Protein AF-A0A7C5C712-F1 (afdb_monomer)

Nearest PDB structures (foldseek):
  5dbk-assembly1_B  TM=2.655E-01  e=6.957E+00  Bacillus thuringiensis Bt407

Sequence (271 aa):
MKIKSLFILLLFLFISNSFAQFSTKTEYDYLKLINFQQDRKLIKSSIINAQIVANNLVLEKKSKINALFFNELSKSYYIVNKNNESLYYQLLQRVLFEDDSISINSKNRFYDTAFRTNLTKKEIDLFYKLSSKNNLPKTKNNRILLGIKLGTKLHSKKLTSTIFNLGLLLKKQKVTMPLWYQSWEYLTTVGIKEKHKPKFIDYNSKQPLFKILNKKERLKLYSKSINYYLKKHAFKQSKKLMKAYKKENLNILRKGGLVLKKLTSWYHHII

Radius of gyration: 24.29 Å; Cα contacts (8 Å, |Δi|>4): 233; chains: 1; bounding box: 83×48×64 Å

Mean predicted aligned error: 9.84 Å

Secondary structure (DSSP, 8-state):
-HHHHHHHHHHHHHHHHHS----HHHHHHHHHHHHHHT-HHHHHHHHHHHHHHHHHHTTSPP-HHHHHHHHHHHHHHHHTT-HHHHHHHHHHHHHH---TTS-HHHHHHHHHHHHTTT--HHHHHHHHHHTSGGG--SSHHHHHHHHHHHHHHT--GGGHHHHHHHHHHHHHTT----HHHHHHHHHHHTT--GGGGGGT--TT--S-HHHHS-HHHHHHHHHHHHHHHHHTT-HHHHHHHHHHHHHHHHHHHTTS----SSSSGGGTT--

Solvent-accessible surface area (backbone atoms only — not comparable to full-atom values): 15304 Å² total; per-residue (Å²): 122,69,65,62,55,51,51,51,51,50,48,51,53,50,53,54,60,75,64,53,81,69,48,68,60,54,56,29,54,51,43,46,50,46,56,70,69,61,45,56,67,62,43,61,68,48,47,63,60,52,50,54,51,51,65,56,54,74,76,51,77,81,41,71,59,58,27,53,28,29,48,34,53,15,48,43,27,44,74,63,72,36,28,64,62,12,43,42,31,43,44,40,21,40,44,66,24,76,63,79,85,60,51,75,68,48,56,53,50,48,51,60,34,40,69,67,37,96,57,52,70,72,55,48,55,48,52,55,51,53,35,29,76,93,57,51,56,93,47,69,71,53,18,52,50,48,36,43,54,57,47,63,72,66,46,48,76,84,48,49,64,62,47,49,53,55,52,52,53,39,48,75,71,70,48,85,76,54,57,37,55,55,38,51,53,50,40,51,72,46,65,53,56,47,89,55,45,71,83,66,54,50,86,82,50,93,58,58,57,81,72,74,45,54,72,71,55,40,52,56,48,40,54,42,42,30,56,46,25,53,77,65,70,37,53,71,62,20,52,54,42,49,52,54,42,46,61,63,48,47,66,48,48,74,75,56,83,73,78,71,78,74,65,56,67,71,58,74,79,78,121

pLDDT: mean 83.58, std 17.54, range [33.97, 97.44]

Structure (mmCIF, N/CA/C/O backbone):
data_AF-A0A7C5C712-F1
#
_entry.id   AF-A0A7C5C712-F1
#
loop_
_atom_site.group_PDB
_atom_site.id
_atom_site.type_symbol
_atom_site.label_atom_id
_atom_site.label_alt_id
_atom_site.label_comp_id
_atom_site.label_asym_id
_atom_site.label_entity_id
_atom_site.label_seq_id
_atom_site.pdbx_PDB_ins_code
_atom_site.Cartn_x
_atom_site.Cartn_y
_atom_site.Cartn_z
_atom_site.occupancy
_atom_site.B_iso_or_equiv
_atom_site.auth_seq_id
_atom_site.auth_comp_id
_atom_site.auth_asym_id
_atom_site.auth_atom_id
_atom_site.pdbx_PDB_model_num
ATOM 1 N N . MET A 1 1 ? 48.572 -30.375 -1.132 1.00 52.12 1 MET A N 1
ATOM 2 C CA . MET A 1 1 ? 48.111 -29.083 -0.559 1.00 52.12 1 MET A CA 1
ATOM 3 C C . MET A 1 1 ? 47.426 -28.122 -1.545 1.00 52.12 1 MET A C 1
ATOM 5 O O . MET A 1 1 ? 46.664 -27.292 -1.079 1.00 52.12 1 MET A O 1
ATOM 9 N N . LYS A 1 2 ? 47.604 -28.228 -2.875 1.00 53.75 2 LYS A N 1
ATOM 10 C CA . LYS A 1 2 ? 47.094 -27.231 -3.848 1.00 53.75 2 LYS A CA 1
ATOM 11 C C . LYS A 1 2 ? 45.573 -27.264 -4.121 1.00 53.75 2 LYS A C 1
ATOM 13 O O . LYS A 1 2 ? 44.982 -26.226 -4.389 1.00 53.75 2 LYS A O 1
ATOM 18 N N . ILE A 1 3 ? 44.920 -28.423 -3.984 1.00 57.03 3 ILE A N 1
ATOM 19 C CA . ILE A 1 3 ? 43.475 -28.587 -4.264 1.00 57.03 3 ILE A CA 1
ATOM 20 C C . ILE A 1 3 ? 42.598 -27.922 -3.187 1.00 57.03 3 ILE A C 1
ATOM 22 O O . ILE A 1 3 ? 41.578 -27.320 -3.508 1.00 57.03 3 ILE A O 1
ATOM 26 N N . LYS A 1 4 ? 43.022 -27.958 -1.914 1.00 59.62 4 LYS A N 1
ATOM 27 C CA . LYS A 1 4 ? 42.291 -27.314 -0.807 1.00 59.62 4 LYS A CA 1
ATOM 28 C C . LYS A 1 4 ? 42.284 -25.788 -0.948 1.00 59.62 4 LYS A C 1
ATOM 30 O O . LYS A 1 4 ? 41.245 -25.171 -0.753 1.00 59.62 4 LYS A O 1
ATOM 35 N N . SER A 1 5 ? 43.405 -25.193 -1.359 1.00 63.00 5 SER A N 1
ATOM 36 C CA . SER A 1 5 ? 43.500 -23.751 -1.618 1.00 63.00 5 SER A CA 1
ATOM 37 C C . SER A 1 5 ? 42.650 -23.318 -2.813 1.00 63.00 5 SER A C 1
ATOM 39 O O . SER A 1 5 ? 42.000 -22.282 -2.735 1.00 63.00 5 SER A O 1
ATOM 41 N N . LEU A 1 6 ? 42.584 -24.128 -3.880 1.00 62.31 6 LEU A N 1
ATOM 42 C CA . LEU A 1 6 ? 41.726 -23.858 -5.039 1.00 62.31 6 LEU A CA 1
ATOM 43 C C . LEU A 1 6 ? 40.234 -23.919 -4.671 1.00 62.31 6 LEU A C 1
ATOM 45 O O . LEU A 1 6 ? 39.464 -23.061 -5.089 1.00 62.31 6 LEU A O 1
ATOM 49 N N . PHE A 1 7 ? 39.837 -24.896 -3.849 1.00 68.25 7 PHE A N 1
ATOM 50 C CA . PHE A 1 7 ? 38.457 -25.045 -3.384 1.00 68.25 7 PHE A CA 1
ATOM 51 C C . PHE A 1 7 ? 38.041 -23.909 -2.445 1.00 68.25 7 PHE A C 1
ATOM 53 O O . PHE A 1 7 ? 36.937 -23.394 -2.570 1.00 68.25 7 PHE A O 1
ATOM 60 N N . ILE A 1 8 ? 38.939 -23.465 -1.558 1.00 71.50 8 ILE A N 1
ATOM 61 C CA . ILE A 1 8 ? 38.726 -22.289 -0.703 1.00 71.50 8 ILE A CA 1
ATOM 62 C C . ILE A 1 8 ? 38.613 -21.020 -1.556 1.00 71.50 8 ILE A C 1
ATOM 64 O O . ILE A 1 8 ? 37.721 -20.218 -1.310 1.00 71.50 8 ILE A O 1
ATOM 68 N N . LEU A 1 9 ? 39.441 -20.857 -2.593 1.00 65.25 9 LEU A N 1
ATOM 69 C CA . LEU A 1 9 ? 39.360 -19.714 -3.508 1.00 65.25 9 LEU A CA 1
ATOM 70 C C . LEU A 1 9 ? 38.041 -19.708 -4.300 1.00 65.25 9 LEU A C 1
ATOM 72 O O . LEU A 1 9 ? 37.409 -18.666 -4.430 1.00 65.25 9 LEU A O 1
ATOM 76 N N . LEU A 1 10 ? 37.582 -20.876 -4.762 1.00 59.09 10 LEU A N 1
ATOM 77 C CA . LEU A 1 10 ? 36.274 -21.060 -5.400 1.00 59.09 10 LEU A CA 1
ATOM 78 C C . LEU A 1 10 ? 35.119 -20.780 -4.434 1.00 59.09 10 LEU A C 1
ATOM 80 O O . LEU A 1 10 ? 34.159 -20.123 -4.819 1.00 59.09 10 LEU A O 1
ATOM 84 N N . LEU A 1 11 ? 35.225 -21.207 -3.173 1.00 56.84 11 LEU A N 1
ATOM 85 C CA . LEU A 1 11 ? 34.260 -20.883 -2.120 1.00 56.84 11 LEU A CA 1
ATOM 86 C C . LEU A 1 11 ? 34.244 -19.383 -1.820 1.00 56.84 11 LEU A C 1
ATOM 88 O O . LEU A 1 11 ? 33.167 -18.814 -1.710 1.00 56.84 11 LEU A O 1
ATOM 92 N N . PHE A 1 12 ? 35.399 -18.717 -1.763 1.00 53.81 12 PHE A N 1
ATOM 93 C CA . PHE A 1 12 ? 35.484 -17.263 -1.606 1.00 53.81 12 PHE A CA 1
ATOM 94 C C . PHE A 1 12 ? 34.929 -16.516 -2.822 1.00 53.81 12 PHE A C 1
ATOM 96 O O . PHE A 1 12 ? 34.254 -15.506 -2.640 1.00 53.81 12 PHE A O 1
ATOM 103 N N . LEU A 1 13 ? 35.132 -17.016 -4.045 1.00 49.62 13 LEU A N 1
ATOM 104 C CA . LEU A 1 13 ? 34.520 -16.481 -5.269 1.00 49.62 13 LEU A CA 1
ATOM 105 C C . LEU A 1 13 ? 33.000 -16.708 -5.304 1.00 49.62 13 LEU A C 1
ATOM 107 O O . LEU A 1 13 ? 32.256 -15.831 -5.736 1.00 49.62 13 LEU A O 1
ATOM 111 N N . PHE A 1 14 ? 32.507 -17.842 -4.804 1.00 50.44 14 PHE A N 1
ATOM 112 C CA . PHE A 1 14 ? 31.071 -18.095 -4.675 1.00 50.44 14 PHE A CA 1
ATOM 113 C C . PHE A 1 14 ? 30.436 -17.272 -3.555 1.00 50.44 14 PHE A C 1
ATOM 115 O O . PHE A 1 14 ? 29.343 -16.753 -3.750 1.00 50.44 14 PHE A O 1
ATOM 122 N N . ILE A 1 15 ? 31.105 -17.099 -2.412 1.00 50.03 15 ILE A N 1
ATOM 123 C CA . ILE A 1 15 ? 30.637 -16.274 -1.287 1.00 50.03 15 ILE A CA 1
ATOM 124 C C . ILE A 1 15 ? 30.666 -14.790 -1.681 1.00 50.03 15 ILE A C 1
ATOM 126 O O . ILE A 1 15 ? 29.698 -14.077 -1.442 1.00 50.03 15 ILE A O 1
ATOM 130 N N . SER A 1 16 ? 31.700 -14.322 -2.384 1.00 41.59 16 SER A N 1
ATOM 131 C CA . SER A 1 16 ? 31.725 -12.947 -2.908 1.00 41.59 16 SER A CA 1
ATOM 132 C C . SER A 1 16 ? 30.683 -12.703 -4.008 1.00 41.59 16 SER A C 1
ATOM 134 O O . SER A 1 16 ? 30.106 -11.621 -4.041 1.00 41.59 16 SER A O 1
ATOM 136 N N . ASN A 1 17 ? 30.347 -13.702 -4.838 1.00 41.09 17 ASN A N 1
ATOM 137 C CA . ASN A 1 17 ? 29.271 -13.589 -5.836 1.00 41.09 17 ASN A CA 1
ATOM 138 C C . ASN A 1 17 ? 27.855 -13.799 -5.273 1.00 41.09 17 ASN A C 1
ATOM 140 O O . ASN A 1 17 ? 26.897 -13.281 -5.840 1.00 41.09 17 ASN A O 1
ATOM 144 N N . SER A 1 18 ? 27.691 -14.514 -4.158 1.00 38.22 18 SER A N 1
ATOM 145 C CA . SER A 1 18 ? 26.390 -14.663 -3.479 1.00 38.22 18 SER A CA 1
ATOM 146 C C . SER A 1 18 ? 26.064 -13.500 -2.533 1.00 38.22 18 SER A C 1
ATOM 148 O O . SER A 1 18 ? 24.915 -13.356 -2.119 1.00 38.22 18 SER A O 1
ATOM 150 N N . PHE A 1 19 ? 27.036 -12.617 -2.282 1.00 39.00 19 PHE A N 1
ATOM 151 C CA . PHE A 1 19 ? 26.861 -11.323 -1.614 1.00 39.00 19 PHE A CA 1
ATOM 152 C C . PHE A 1 19 ? 27.172 -10.118 -2.514 1.00 39.00 19 PHE A C 1
ATOM 154 O O . PHE A 1 19 ? 27.204 -8.985 -2.027 1.00 39.00 19 PHE A O 1
ATOM 161 N N . ALA A 1 20 ? 27.358 -10.323 -3.823 1.00 38.50 20 ALA A N 1
ATOM 162 C CA . ALA A 1 20 ? 27.450 -9.218 -4.763 1.00 38.50 20 ALA A CA 1
ATOM 163 C C . ALA A 1 20 ? 26.102 -8.491 -4.767 1.00 3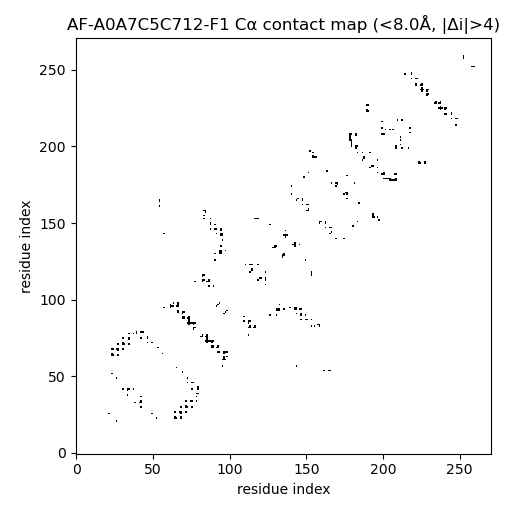8.50 20 ALA A C 1
ATOM 165 O O . ALA A 1 20 ? 25.091 -8.992 -5.256 1.00 38.50 20 ALA A O 1
ATOM 166 N N . GLN A 1 21 ? 26.090 -7.306 -4.168 1.00 49.47 21 GLN A N 1
ATOM 167 C CA . GLN A 1 21 ? 25.017 -6.332 -4.269 1.00 49.47 21 GLN A CA 1
ATOM 168 C C . GLN A 1 21 ? 24.903 -5.961 -5.757 1.00 49.47 21 GLN A C 1
ATOM 170 O O . GLN A 1 21 ? 25.565 -5.035 -6.227 1.00 49.47 21 GLN A O 1
ATOM 175 N N . PHE A 1 22 ? 24.158 -6.751 -6.538 1.00 64.50 22 PHE A N 1
ATOM 176 C CA . PHE A 1 22 ? 23.969 -6.483 -7.957 1.00 64.50 22 PHE A CA 1
ATOM 177 C C . PHE A 1 22 ? 23.439 -5.058 -8.096 1.00 64.50 22 PHE A C 1
ATOM 179 O O . PHE A 1 22 ? 22.510 -4.646 -7.397 1.00 64.50 22 PHE A O 1
ATOM 186 N N . SER A 1 23 ? 24.085 -4.272 -8.958 1.00 81.12 23 SER A N 1
ATOM 187 C CA . SER A 1 23 ? 23.681 -2.887 -9.172 1.00 81.12 23 SER A CA 1
ATOM 188 C C . SER A 1 23 ? 22.208 -2.831 -9.594 1.00 81.12 23 SER A C 1
ATOM 190 O O . SER A 1 23 ? 21.719 -3.731 -10.281 1.00 81.12 23 SER A O 1
ATOM 192 N N . THR A 1 24 ? 21.502 -1.743 -9.274 1.00 84.06 24 THR A N 1
ATOM 193 C CA . THR A 1 24 ? 20.114 -1.540 -9.731 1.00 84.06 24 THR A CA 1
ATOM 194 C C . THR A 1 24 ? 19.966 -1.694 -11.246 1.00 84.06 24 THR A C 1
ATOM 196 O O . THR A 1 24 ? 18.921 -2.118 -11.735 1.00 84.06 24 THR A O 1
ATOM 199 N N . LYS A 1 25 ? 21.027 -1.376 -12.000 1.00 88.00 25 LYS A N 1
ATOM 200 C CA . LYS A 1 25 ? 21.083 -1.580 -13.447 1.00 88.00 25 LYS A CA 1
ATOM 201 C C . LYS A 1 25 ? 21.020 -3.060 -13.819 1.00 88.00 25 LYS A C 1
ATOM 203 O O . LYS A 1 25 ? 20.217 -3.419 -14.669 1.00 88.00 25 LYS A O 1
ATOM 208 N N . THR A 1 26 ? 21.804 -3.902 -13.155 1.00 88.31 26 THR A N 1
ATOM 209 C CA . THR A 1 26 ? 21.810 -5.353 -13.381 1.00 88.31 26 THR A CA 1
ATOM 210 C C . THR A 1 26 ? 20.443 -5.966 -13.086 1.00 88.31 26 THR A C 1
ATOM 212 O O . THR A 1 26 ? 19.923 -6.730 -13.893 1.00 88.31 26 THR A O 1
ATOM 215 N N . GLU A 1 27 ? 19.826 -5.576 -11.970 1.00 90.12 27 GLU A N 1
ATOM 216 C CA . GLU A 1 27 ? 18.478 -6.022 -11.598 1.00 90.12 27 GLU A CA 1
ATOM 217 C C . GLU A 1 27 ? 17.420 -5.569 -12.617 1.00 90.12 27 GLU A C 1
ATOM 219 O O . GLU A 1 27 ? 16.534 -6.335 -12.997 1.00 90.12 27 GLU A O 1
ATOM 224 N N . TYR A 1 28 ? 17.528 -4.339 -13.124 1.00 91.81 28 TYR A N 1
ATOM 225 C CA . TYR A 1 2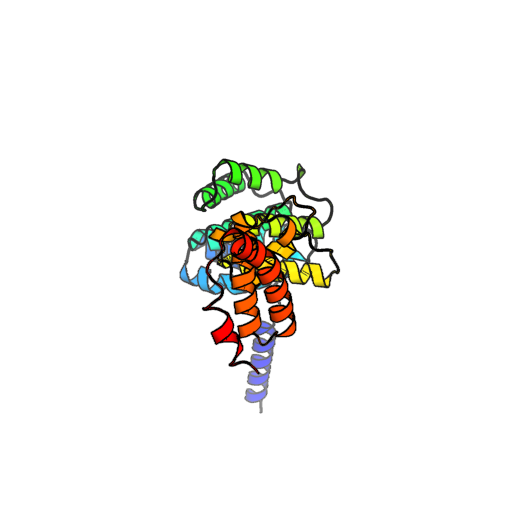8 ? 16.675 -3.855 -14.209 1.00 91.81 28 TYR A CA 1
ATOM 226 C C . TYR A 1 28 ? 16.866 -4.651 -15.507 1.00 91.81 28 TYR A C 1
ATOM 228 O O . TYR A 1 28 ? 15.873 -5.077 -16.099 1.00 91.81 28 TYR A O 1
ATOM 236 N N . ASP A 1 29 ? 18.108 -4.859 -15.950 1.00 91.69 29 ASP A N 1
ATOM 237 C CA . ASP A 1 29 ? 18.410 -5.574 -17.193 1.00 91.69 29 ASP A CA 1
ATOM 238 C C . ASP A 1 29 ? 17.915 -7.027 -17.117 1.00 91.69 29 ASP A C 1
ATOM 240 O O . ASP A 1 29 ? 17.320 -7.538 -18.071 1.00 91.69 29 ASP A O 1
ATOM 244 N N . TYR A 1 30 ? 18.049 -7.659 -15.947 1.00 92.56 30 TYR A N 1
ATOM 245 C CA . TYR A 1 30 ? 17.492 -8.978 -15.673 1.00 92.56 30 TYR A CA 1
ATOM 246 C C . TYR A 1 30 ? 15.958 -8.993 -15.749 1.00 92.56 30 TYR A C 1
ATOM 248 O O . TYR A 1 30 ? 15.390 -9.811 -16.478 1.00 92.56 30 TYR A O 1
ATOM 256 N N . LEU A 1 31 ? 15.267 -8.065 -15.070 1.00 93.06 31 LEU A N 1
ATOM 257 C CA . LEU A 1 31 ? 13.803 -7.963 -15.145 1.00 93.06 31 LEU A CA 1
ATOM 258 C C . LEU A 1 31 ? 13.315 -7.726 -16.578 1.00 93.06 31 LEU A C 1
ATOM 260 O O . LEU A 1 31 ? 12.337 -8.337 -17.014 1.00 93.06 31 LEU A O 1
ATOM 264 N N . LYS A 1 32 ? 14.008 -6.867 -17.329 1.00 93.62 32 LYS A N 1
ATOM 265 C CA . LYS A 1 32 ? 13.703 -6.585 -18.732 1.00 93.62 32 LYS A CA 1
ATOM 266 C C . LYS A 1 32 ? 13.806 -7.851 -19.585 1.00 93.62 32 LYS A C 1
ATOM 268 O O . LYS A 1 32 ? 12.899 -8.111 -20.379 1.00 93.62 32 LYS A O 1
ATOM 273 N N . LEU A 1 33 ? 14.869 -8.638 -19.404 1.00 94.94 33 LEU A N 1
ATOM 274 C CA . LEU A 1 33 ? 15.095 -9.890 -20.127 1.00 94.94 33 LEU A CA 1
ATOM 275 C C . LEU A 1 33 ? 13.992 -10.915 -19.838 1.00 94.94 33 LEU A C 1
ATOM 277 O O . LEU A 1 33 ? 13.356 -11.409 -20.769 1.00 94.94 33 LEU A O 1
ATOM 281 N N . ILE A 1 34 ? 13.698 -11.190 -18.564 1.00 94.50 34 ILE A N 1
ATOM 282 C CA . ILE A 1 34 ? 12.672 -12.188 -18.213 1.00 94.50 34 ILE A CA 1
ATOM 283 C C . ILE A 1 34 ? 11.266 -11.734 -18.640 1.00 94.50 34 ILE A C 1
ATOM 285 O O . ILE A 1 34 ? 10.451 -12.542 -19.083 1.00 94.50 34 ILE A O 1
ATOM 289 N N . ASN A 1 35 ? 10.976 -10.428 -18.581 1.00 94.00 35 ASN A N 1
ATOM 290 C CA . ASN A 1 35 ? 9.711 -9.872 -19.061 1.00 94.00 35 ASN A CA 1
ATOM 291 C C . ASN A 1 35 ? 9.585 -9.915 -20.586 1.00 94.00 35 ASN A C 1
ATOM 293 O O . ASN A 1 35 ? 8.465 -9.908 -21.100 1.00 94.00 35 ASN A O 1
ATOM 297 N N . PHE A 1 36 ? 10.704 -9.878 -21.312 1.00 94.44 36 PHE A N 1
ATOM 298 C CA . PHE A 1 36 ? 10.733 -10.067 -22.760 1.00 94.44 36 PHE A CA 1
ATOM 299 C C . PHE A 1 36 ? 10.446 -11.527 -23.125 1.00 94.44 36 PHE A C 1
ATOM 301 O O . PHE A 1 36 ? 9.619 -11.776 -23.996 1.00 94.44 36 PHE A O 1
ATOM 308 N N . GLN A 1 37 ? 11.039 -12.475 -22.394 1.00 93.00 37 GLN A N 1
ATOM 309 C CA . GLN A 1 37 ? 10.809 -13.915 -22.567 1.00 93.00 37 GLN A CA 1
ATOM 310 C C . GLN A 1 37 ? 9.393 -14.365 -22.170 1.00 93.00 37 GLN A C 1
ATOM 312 O O . GLN A 1 37 ? 8.935 -15.415 -22.606 1.00 93.00 37 GLN A O 1
ATOM 317 N N . GLN A 1 38 ? 8.696 -13.585 -21.336 1.00 92.62 38 GLN A N 1
ATOM 318 C CA . GLN A 1 38 ? 7.354 -13.885 -20.815 1.00 92.62 38 GLN A CA 1
ATOM 319 C C . GLN A 1 38 ? 7.237 -15.208 -20.029 1.00 92.62 38 GLN A C 1
ATOM 321 O O . GLN A 1 38 ? 6.126 -15.705 -19.816 1.00 92.62 38 GLN A O 1
ATOM 326 N N . ASP A 1 39 ? 8.345 -15.754 -19.517 1.00 92.06 39 ASP A N 1
ATOM 327 C CA . ASP A 1 39 ? 8.320 -16.947 -18.666 1.00 92.06 39 ASP A CA 1
ATOM 328 C C . ASP A 1 39 ? 7.691 -16.621 -17.301 1.00 92.06 39 ASP A C 1
ATOM 330 O O . ASP A 1 39 ? 8.317 -16.093 -16.378 1.00 92.06 39 ASP A O 1
ATOM 334 N N . ARG A 1 40 ? 6.414 -16.980 -17.148 1.00 94.75 40 ARG A N 1
ATOM 335 C CA . ARG A 1 40 ? 5.645 -16.736 -15.921 1.00 94.75 40 ARG A CA 1
ATOM 336 C C . ARG A 1 40 ? 6.223 -17.436 -14.692 1.00 94.75 40 ARG A C 1
ATOM 338 O O . ARG A 1 40 ? 5.988 -16.947 -13.585 1.00 94.75 40 ARG A O 1
ATOM 345 N N . LYS A 1 41 ? 6.892 -18.585 -14.837 1.00 94.31 41 LYS A N 1
ATOM 346 C CA . LYS A 1 41 ? 7.464 -19.323 -13.701 1.00 94.31 41 LYS A CA 1
ATOM 347 C C . LYS A 1 41 ? 8.704 -18.593 -13.204 1.00 94.31 41 LYS A C 1
ATOM 349 O O . LYS A 1 41 ? 8.758 -18.272 -12.016 1.00 94.31 41 LYS A O 1
ATOM 354 N N . LEU A 1 42 ? 9.608 -18.249 -14.119 1.00 92.38 42 LEU A N 1
ATOM 355 C CA . LEU A 1 42 ? 10.812 -17.482 -13.811 1.00 92.38 42 LEU A CA 1
ATOM 356 C C . LEU A 1 42 ? 10.468 -16.109 -13.219 1.00 92.38 42 LEU A C 1
ATOM 358 O O . LEU A 1 42 ? 10.975 -15.733 -12.164 1.00 92.38 42 LEU A O 1
ATOM 362 N N . ILE A 1 43 ? 9.509 -15.396 -13.817 1.00 93.56 43 ILE A N 1
ATOM 363 C CA . ILE A 1 43 ? 9.044 -14.106 -13.296 1.00 93.56 43 ILE A CA 1
ATOM 364 C C . ILE A 1 43 ? 8.519 -14.244 -11.858 1.00 93.56 43 ILE A C 1
ATOM 366 O O . ILE A 1 43 ? 8.842 -13.427 -10.994 1.00 93.56 43 ILE A O 1
ATOM 370 N N . LYS A 1 44 ? 7.727 -15.283 -11.557 1.00 94.19 44 LYS A N 1
ATOM 371 C CA . LYS A 1 44 ? 7.208 -15.503 -10.195 1.00 94.19 44 LYS A CA 1
ATOM 372 C C . LYS A 1 4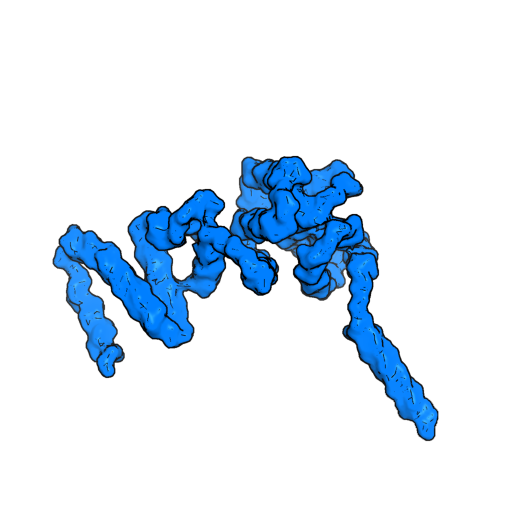4 ? 8.321 -15.726 -9.173 1.00 94.19 44 LYS A C 1
ATOM 374 O O . LYS A 1 44 ? 8.184 -15.203 -8.067 1.00 94.19 44 LYS A O 1
ATOM 379 N N . SER A 1 45 ? 9.373 -16.472 -9.514 1.00 90.44 45 SER A N 1
ATOM 380 C CA . SER A 1 45 ? 10.515 -16.687 -8.613 1.00 90.44 45 SER A CA 1
ATOM 381 C C . SER A 1 45 ? 11.332 -15.415 -8.388 1.00 90.44 45 SER A C 1
ATOM 383 O O . SER A 1 45 ? 11.790 -15.182 -7.275 1.00 90.44 45 SER A O 1
ATOM 385 N N . SER A 1 46 ? 11.450 -14.554 -9.400 1.00 90.31 46 SER A N 1
ATOM 386 C CA . SER A 1 46 ? 12.305 -13.361 -9.338 1.00 90.31 46 SER A CA 1
ATOM 387 C C . SER A 1 46 ? 11.649 -12.155 -8.658 1.00 90.31 46 SER A C 1
ATOM 389 O O . SER A 1 46 ? 12.337 -11.275 -8.140 1.00 90.31 46 SER A O 1
ATOM 391 N N . ILE A 1 47 ? 10.312 -12.112 -8.609 1.00 92.31 47 ILE A N 1
ATOM 392 C CA . ILE A 1 47 ? 9.556 -10.980 -8.053 1.00 92.31 47 ILE A CA 1
ATOM 393 C C . ILE A 1 47 ? 9.951 -10.652 -6.604 1.00 92.31 47 ILE A C 1
ATOM 395 O O . ILE A 1 47 ? 10.008 -9.475 -6.260 1.00 92.31 47 ILE A O 1
ATOM 399 N N . ILE A 1 48 ? 10.209 -11.649 -5.749 1.00 88.62 48 ILE A N 1
ATOM 400 C CA . ILE A 1 48 ? 10.507 -11.406 -4.324 1.00 88.62 48 ILE A CA 1
ATOM 401 C C . ILE A 1 48 ? 11.808 -10.609 -4.176 1.00 88.62 48 ILE A C 1
ATOM 403 O O . ILE A 1 48 ? 11.833 -9.606 -3.463 1.00 88.62 48 ILE A O 1
ATOM 407 N N . ASN A 1 49 ? 12.855 -10.996 -4.904 1.00 87.62 49 ASN A N 1
ATOM 408 C CA . ASN A 1 49 ? 14.134 -10.285 -4.889 1.00 87.62 49 ASN A CA 1
ATOM 409 C C . ASN A 1 49 ? 13.963 -8.860 -5.424 1.00 87.62 49 ASN A C 1
ATOM 411 O O . ASN A 1 49 ? 14.366 -7.895 -4.774 1.00 87.62 49 ASN A O 1
ATOM 415 N N . ALA A 1 50 ? 13.232 -8.703 -6.529 1.00 92.00 50 ALA A N 1
ATOM 416 C CA . ALA A 1 50 ? 12.940 -7.387 -7.081 1.00 92.00 50 ALA A CA 1
ATOM 417 C C . ALA A 1 50 ? 12.127 -6.490 -6.123 1.00 92.00 50 ALA A C 1
ATOM 419 O O . ALA A 1 50 ? 12.335 -5.279 -6.085 1.00 92.00 50 ALA A O 1
ATOM 420 N N . GLN A 1 51 ? 11.227 -7.049 -5.301 1.00 90.81 51 GLN A N 1
ATOM 421 C CA . GLN A 1 51 ? 10.537 -6.284 -4.251 1.00 90.81 51 GLN A CA 1
ATOM 422 C C . GLN A 1 51 ? 11.501 -5.775 -3.174 1.00 90.81 51 GLN A C 1
ATOM 424 O O . GLN A 1 51 ? 11.325 -4.658 -2.685 1.00 90.81 51 GLN A O 1
ATOM 429 N N . ILE A 1 52 ? 12.482 -6.591 -2.778 1.00 87.62 52 ILE A N 1
ATOM 430 C CA . ILE A 1 52 ? 13.495 -6.211 -1.784 1.00 87.62 52 ILE A CA 1
ATOM 431 C C . ILE A 1 52 ? 14.317 -5.041 -2.324 1.00 87.62 52 ILE A C 1
ATOM 433 O O . ILE A 1 52 ? 14.423 -4.015 -1.651 1.00 87.62 52 ILE A O 1
ATOM 437 N N . VAL A 1 53 ? 14.795 -5.155 -3.567 1.00 89.94 53 VAL A N 1
ATOM 438 C CA . VAL A 1 53 ? 15.499 -4.073 -4.267 1.00 89.94 53 VAL A CA 1
ATOM 439 C C . VAL A 1 53 ? 14.618 -2.823 -4.315 1.00 89.94 53 VAL A C 1
ATOM 441 O O . 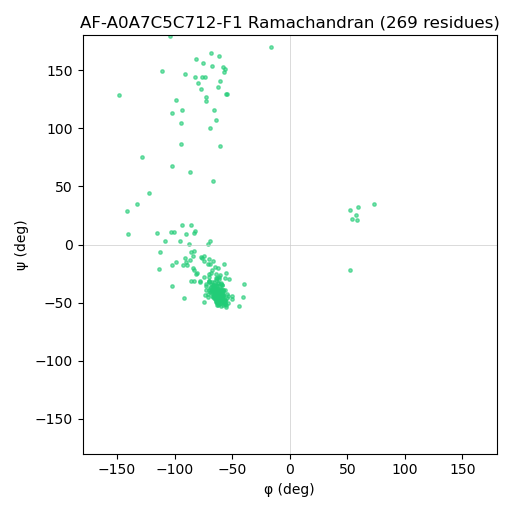VAL A 1 53 ? 15.029 -1.771 -3.831 1.00 89.94 53 VAL A O 1
ATOM 444 N N . ALA A 1 54 ? 13.363 -2.938 -4.766 1.00 91.19 54 ALA A N 1
ATOM 445 C CA . ALA A 1 54 ? 12.430 -1.813 -4.836 1.00 91.19 54 ALA A CA 1
ATOM 446 C C . ALA A 1 54 ? 12.278 -1.076 -3.496 1.00 91.19 54 ALA A C 1
ATOM 448 O O . ALA A 1 54 ? 12.296 0.153 -3.474 1.00 91.19 54 ALA A O 1
ATOM 449 N N . ASN A 1 55 ? 12.148 -1.803 -2.379 1.00 85.81 55 ASN A N 1
ATOM 450 C CA . ASN A 1 55 ? 12.000 -1.200 -1.051 1.00 85.81 55 ASN A CA 1
ATOM 451 C C . ASN A 1 55 ? 13.227 -0.366 -0.647 1.00 85.81 55 ASN A C 1
ATOM 453 O O . ASN A 1 55 ? 13.062 0.661 0.012 1.00 85.81 55 ASN A O 1
ATOM 457 N N . ASN A 1 56 ? 14.429 -0.768 -1.070 1.00 85.38 56 ASN A N 1
ATOM 458 C CA . ASN A 1 56 ? 15.661 -0.017 -0.825 1.00 85.38 56 ASN A CA 1
ATOM 459 C C . ASN A 1 56 ? 15.737 1.238 -1.708 1.00 85.38 56 ASN A C 1
ATOM 461 O O . ASN A 1 56 ? 16.004 2.333 -1.209 1.00 85.38 56 ASN A O 1
ATOM 465 N N . LEU A 1 57 ? 15.391 1.111 -2.996 1.00 89.25 57 LEU A N 1
ATOM 466 C CA . LEU A 1 57 ? 15.424 2.221 -3.958 1.00 89.25 57 LEU A CA 1
ATOM 467 C C . LEU A 1 57 ? 14.498 3.378 -3.573 1.00 89.25 57 LEU A C 1
ATOM 469 O O . LEU A 1 57 ? 14.772 4.528 -3.920 1.00 89.25 57 LEU A O 1
ATOM 473 N N . VAL A 1 58 ? 13.419 3.118 -2.821 1.00 86.50 58 VAL A N 1
ATOM 474 C CA . VAL A 1 58 ? 12.524 4.177 -2.322 1.00 86.50 58 VAL A CA 1
ATOM 475 C C . VAL A 1 58 ? 13.290 5.234 -1.517 1.00 86.50 58 VAL A C 1
ATOM 477 O O . VAL A 1 58 ? 12.851 6.380 -1.479 1.00 86.50 58 VAL A O 1
ATOM 480 N N . LEU A 1 59 ? 14.452 4.919 -0.930 1.00 80.25 59 LEU A N 1
ATOM 481 C CA . LEU A 1 59 ? 15.295 5.861 -0.179 1.00 80.25 59 LEU A CA 1
ATOM 482 C C . LEU A 1 59 ? 16.359 6.582 -1.006 1.00 80.25 59 LEU A C 1
ATOM 484 O O . LEU A 1 59 ? 16.818 7.645 -0.586 1.00 80.25 59 LEU A O 1
ATOM 488 N N . GLU A 1 60 ? 16.603 6.160 -2.237 1.00 81.50 60 GLU A N 1
ATOM 489 C CA . GLU A 1 60 ? 17.632 6.743 -3.100 1.00 81.50 60 GLU A CA 1
ATOM 490 C C . GLU A 1 60 ? 17.205 8.031 -3.818 1.00 81.50 60 GLU A C 1
ATOM 492 O O . GLU A 1 60 ? 16.019 8.343 -3.966 1.00 81.50 60 GLU A O 1
ATOM 497 N N . LYS A 1 61 ? 18.178 8.825 -4.272 1.00 76.38 61 LYS A N 1
ATOM 498 C CA . LYS A 1 61 ? 17.905 10.018 -5.088 1.00 76.38 61 LYS A CA 1
ATOM 499 C C . LYS A 1 61 ? 17.208 9.633 -6.404 1.00 76.38 61 LYS A C 1
ATOM 501 O O . LYS A 1 61 ? 17.212 8.473 -6.814 1.00 76.38 61 LYS A O 1
ATOM 506 N N . LYS A 1 62 ? 16.579 10.618 -7.061 1.00 74.06 62 LYS A N 1
ATOM 507 C CA . LYS A 1 62 ? 15.946 10.404 -8.371 1.00 74.06 62 LYS A CA 1
ATOM 508 C C . LYS A 1 62 ? 16.981 9.839 -9.344 1.00 74.06 62 LYS A C 1
ATOM 510 O O . LYS A 1 62 ? 18.072 10.385 -9.463 1.00 74.06 62 LYS A O 1
ATOM 515 N N . SER A 1 63 ? 16.618 8.753 -10.011 1.00 81.81 63 SER A N 1
ATOM 516 C CA . SER A 1 63 ? 17.494 8.016 -10.910 1.00 81.81 63 SER A CA 1
ATOM 517 C C . SER A 1 63 ? 16.655 7.407 -12.029 1.00 81.81 63 SER A C 1
ATOM 519 O O . SER A 1 63 ? 15.660 6.726 -11.760 1.00 81.81 63 SER A O 1
ATOM 521 N N . LYS A 1 64 ? 17.065 7.642 -13.280 1.00 85.88 64 LYS A N 1
ATOM 522 C CA . LYS A 1 64 ? 16.400 7.092 -14.469 1.00 85.88 64 LYS A CA 1
ATOM 523 C C . LYS A 1 64 ? 16.363 5.567 -14.430 1.00 85.88 64 LYS A C 1
ATOM 525 O O . LYS A 1 64 ? 15.345 4.966 -14.763 1.00 85.88 64 LYS A O 1
ATOM 530 N N . ILE A 1 65 ? 17.447 4.934 -13.974 1.00 88.06 65 ILE A N 1
ATOM 531 C CA . ILE A 1 65 ? 17.500 3.474 -13.866 1.00 88.06 65 ILE A CA 1
ATOM 532 C C . ILE A 1 65 ? 16.519 2.954 -12.808 1.00 88.06 65 ILE A C 1
ATOM 534 O O . ILE A 1 65 ? 15.857 1.949 -13.045 1.00 88.06 65 ILE A O 1
ATOM 538 N N . ASN A 1 66 ? 16.313 3.688 -11.708 1.00 89.62 66 ASN A N 1
ATOM 539 C CA . ASN A 1 66 ? 15.318 3.327 -10.694 1.00 89.62 66 ASN A CA 1
ATOM 540 C C . ASN A 1 66 ? 13.895 3.451 -11.268 1.00 89.62 66 ASN A C 1
ATOM 542 O O . ASN A 1 66 ? 13.065 2.573 -11.047 1.00 89.62 66 ASN A O 1
ATOM 546 N N . ALA A 1 67 ? 13.610 4.488 -12.063 1.00 89.00 67 ALA A N 1
ATOM 547 C CA . ALA A 1 67 ? 12.319 4.621 -12.744 1.00 89.00 67 ALA A CA 1
ATOM 548 C C . ALA A 1 67 ? 12.038 3.431 -13.681 1.00 89.00 67 ALA A C 1
ATOM 550 O O . ALA A 1 67 ? 10.964 2.826 -13.625 1.00 89.00 67 ALA A O 1
ATOM 551 N N . LEU A 1 68 ? 13.023 3.070 -14.508 1.00 90.50 68 LEU A N 1
ATOM 552 C CA . LEU A 1 68 ? 12.935 1.944 -15.438 1.00 90.50 68 LEU A CA 1
ATOM 553 C C . LEU A 1 68 ? 12.782 0.603 -14.706 1.00 90.50 68 LEU A C 1
ATOM 555 O O . LEU A 1 68 ? 11.945 -0.210 -15.096 1.00 90.50 68 LEU A O 1
ATOM 559 N N . PHE A 1 69 ? 13.512 0.410 -13.606 1.00 92.62 69 PHE A N 1
ATOM 560 C CA . PHE A 1 69 ? 13.391 -0.763 -12.744 1.00 92.62 69 PHE A CA 1
ATOM 561 C C . PHE A 1 69 ? 11.959 -0.950 -12.223 1.00 92.62 69 PHE A C 1
ATOM 563 O O . PHE A 1 69 ? 11.383 -2.026 -12.374 1.00 92.62 69 PHE A O 1
ATOM 570 N N . PHE A 1 70 ? 11.336 0.096 -11.664 1.00 93.38 70 PHE A N 1
ATOM 571 C CA . PHE A 1 70 ? 9.955 -0.008 -11.172 1.00 93.38 70 PHE A CA 1
ATOM 572 C C . PHE A 1 70 ? 8.947 -0.291 -12.296 1.00 93.38 70 PHE A C 1
ATOM 574 O O . PHE A 1 70 ? 7.968 -1.011 -12.075 1.00 93.38 70 PHE A O 1
ATOM 581 N N . ASN A 1 71 ? 9.171 0.252 -13.497 1.00 91.94 71 ASN A N 1
ATOM 582 C CA . ASN A 1 71 ? 8.333 -0.037 -14.660 1.00 91.94 71 ASN A CA 1
ATOM 583 C C . ASN A 1 71 ? 8.431 -1.513 -15.083 1.00 91.94 71 ASN A C 1
ATOM 585 O O . ASN A 1 71 ? 7.402 -2.150 -15.322 1.00 91.94 71 ASN A O 1
ATOM 589 N N . GLU A 1 72 ? 9.637 -2.084 -15.122 1.00 93.69 72 GLU A N 1
ATOM 590 C CA . GLU A 1 72 ? 9.817 -3.510 -15.420 1.00 93.69 72 GLU A CA 1
ATOM 591 C C . GLU A 1 72 ? 9.271 -4.403 -14.302 1.00 93.69 72 GLU A C 1
ATOM 593 O O . GLU A 1 72 ? 8.569 -5.371 -14.588 1.00 93.69 72 GLU A O 1
ATOM 598 N N . LEU A 1 73 ? 9.454 -4.042 -13.030 1.00 95.38 73 LEU A N 1
ATOM 599 C CA . LEU A 1 73 ? 8.831 -4.767 -11.920 1.00 95.38 73 LEU A CA 1
ATOM 600 C C . LEU A 1 73 ? 7.299 -4.763 -12.032 1.00 95.38 73 LEU A C 1
ATOM 602 O O . LEU A 1 73 ? 6.645 -5.792 -11.852 1.00 95.38 73 LEU A O 1
ATOM 606 N N . SER A 1 74 ? 6.703 -3.623 -12.382 1.00 95.19 74 SER A N 1
ATOM 607 C CA . SER A 1 74 ? 5.267 -3.546 -12.644 1.00 95.19 74 SER A CA 1
ATOM 608 C C . SER A 1 74 ? 4.838 -4.459 -13.800 1.00 95.19 74 SER A C 1
ATOM 610 O O . SER A 1 74 ? 3.822 -5.155 -13.688 1.00 95.19 74 SER A O 1
ATOM 612 N N . LYS A 1 75 ? 5.617 -4.504 -14.887 1.00 94.94 75 LYS A N 1
ATOM 613 C CA . LYS A 1 75 ? 5.367 -5.394 -16.028 1.00 94.94 75 LYS A CA 1
ATOM 614 C C . LYS A 1 75 ? 5.453 -6.868 -15.621 1.00 94.94 75 LYS A C 1
ATOM 616 O O . LYS A 1 75 ? 4.580 -7.642 -16.009 1.00 94.94 75 LYS A O 1
ATOM 621 N N . SER A 1 76 ? 6.406 -7.242 -14.769 1.00 96.56 76 SER A N 1
ATOM 622 C CA . SER A 1 76 ? 6.508 -8.592 -14.204 1.00 96.56 76 SER A CA 1
ATOM 623 C C . SER A 1 76 ? 5.220 -9.000 -13.486 1.00 96.56 76 SER A C 1
ATOM 625 O O . SER A 1 76 ? 4.666 -10.064 -13.763 1.00 96.56 76 SER A O 1
ATOM 627 N N . TYR A 1 77 ? 4.681 -8.132 -12.622 1.00 97.31 77 TYR A N 1
ATOM 628 C CA . TYR A 1 77 ? 3.399 -8.378 -11.953 1.00 97.31 77 TYR A CA 1
ATOM 629 C C . TYR A 1 77 ? 2.220 -8.492 -12.917 1.00 97.31 77 TYR A C 1
ATOM 631 O O . TYR A 1 77 ? 1.351 -9.340 -12.710 1.00 97.31 77 TYR A O 1
ATOM 639 N N . TYR A 1 78 ? 2.190 -7.659 -13.958 1.00 95.94 78 TYR A N 1
ATOM 640 C CA . TYR A 1 78 ? 1.149 -7.701 -14.982 1.00 95.94 78 TYR A CA 1
ATOM 641 C C . TYR A 1 78 ? 1.147 -9.047 -15.721 1.00 95.94 78 TYR A C 1
ATOM 643 O O . TYR A 1 78 ? 0.106 -9.693 -15.809 1.00 95.94 78 TYR A O 1
ATOM 651 N N . ILE A 1 79 ? 2.318 -9.524 -16.166 1.00 95.56 79 ILE A N 1
ATOM 652 C CA . ILE A 1 79 ? 2.473 -10.801 -16.891 1.00 95.56 79 ILE A CA 1
ATOM 653 C C . ILE A 1 79 ? 1.971 -11.995 -16.061 1.00 95.56 79 ILE A C 1
ATOM 655 O O . ILE A 1 79 ? 1.401 -12.944 -16.606 1.00 95.56 79 ILE A O 1
ATOM 659 N N . VAL A 1 80 ? 2.146 -11.947 -14.737 1.00 96.50 80 VAL A N 1
ATOM 660 C CA . VAL A 1 80 ? 1.689 -13.000 -13.811 1.00 96.50 80 VAL A CA 1
ATOM 661 C C . VAL A 1 80 ? 0.293 -12.740 -13.226 1.00 96.50 80 VAL A C 1
ATOM 663 O O . VAL A 1 80 ? -0.075 -13.375 -12.235 1.00 96.50 80 VAL A O 1
ATOM 666 N N . ASN A 1 81 ? -0.488 -11.838 -13.834 1.00 95.50 81 ASN A N 1
ATOM 667 C CA . ASN A 1 81 ? -1.872 -11.496 -13.477 1.00 95.50 81 ASN A CA 1
ATOM 668 C C . ASN A 1 81 ? -2.061 -10.973 -12.038 1.00 95.50 81 ASN A C 1
ATOM 670 O O . ASN A 1 81 ? -3.097 -11.187 -11.408 1.00 95.50 81 ASN A O 1
ATOM 674 N N . LYS A 1 82 ? -1.065 -10.266 -11.497 1.00 96.19 82 LYS A N 1
ATOM 675 C CA . LYS A 1 82 ? -1.123 -9.587 -10.191 1.00 96.19 82 LYS A CA 1
ATOM 676 C C . LYS A 1 82 ? -1.334 -8.081 -10.388 1.00 96.19 82 LYS A C 1
ATOM 678 O O . LYS A 1 82 ? -0.451 -7.264 -10.130 1.00 96.19 82 LYS A O 1
ATOM 683 N N . ASN A 1 83 ? -2.516 -7.715 -10.886 1.00 96.75 83 ASN A N 1
ATOM 684 C CA . ASN A 1 83 ? -2.799 -6.364 -11.396 1.00 96.75 83 ASN A CA 1
ATOM 685 C C . ASN A 1 83 ? -2.716 -5.264 -10.323 1.00 96.75 83 ASN A C 1
ATOM 687 O O . ASN A 1 83 ? -2.238 -4.173 -10.611 1.00 96.75 83 ASN A O 1
ATOM 691 N N . ASN A 1 84 ? -3.122 -5.541 -9.077 1.00 96.94 84 ASN A N 1
ATOM 692 C CA . ASN A 1 84 ? -3.036 -4.554 -7.991 1.00 96.94 84 ASN A CA 1
ATOM 693 C C . ASN A 1 84 ? -1.580 -4.210 -7.653 1.00 96.94 84 ASN A C 1
ATOM 695 O O . ASN A 1 84 ? -1.243 -3.044 -7.474 1.00 96.94 84 ASN A O 1
ATOM 699 N N . GLU A 1 85 ? -0.712 -5.216 -7.569 1.00 97.06 85 GLU A N 1
ATOM 700 C CA . GLU A 1 85 ? 0.722 -5.033 -7.359 1.00 97.06 85 GLU A CA 1
ATOM 701 C C . GLU A 1 85 ? 1.372 -4.330 -8.551 1.00 97.06 85 GLU A C 1
ATOM 703 O O . GLU A 1 85 ? 2.124 -3.376 -8.360 1.00 97.06 85 GLU A O 1
ATOM 708 N N . SER A 1 86 ? 1.016 -4.731 -9.774 1.00 97.00 86 SER A N 1
ATOM 709 C CA . SER A 1 86 ? 1.474 -4.068 -10.996 1.00 97.00 86 SER A CA 1
ATOM 710 C C . SER A 1 86 ? 1.139 -2.574 -10.994 1.00 97.00 86 SER A C 1
ATOM 712 O O . SER A 1 86 ? 2.042 -1.741 -11.137 1.00 97.00 86 SER A O 1
ATOM 714 N N . LEU A 1 87 ? -0.128 -2.225 -10.745 1.00 97.44 87 LEU A N 1
ATOM 715 C CA . LEU A 1 87 ? -0.584 -0.841 -10.671 1.00 97.44 87 LEU A CA 1
ATOM 716 C C . LEU A 1 87 ? 0.111 -0.083 -9.535 1.00 97.44 87 LEU A C 1
ATOM 718 O O . LEU A 1 87 ? 0.522 1.060 -9.710 1.00 97.44 87 LEU A O 1
ATOM 722 N N . TYR A 1 88 ? 0.291 -0.715 -8.375 1.00 97.31 88 TYR A N 1
ATOM 723 C CA . TYR A 1 88 ? 0.970 -0.090 -7.244 1.00 97.31 88 TYR A CA 1
ATOM 724 C C . TYR A 1 88 ? 2.422 0.290 -7.559 1.00 97.31 88 TYR A C 1
ATOM 726 O O . TYR A 1 88 ? 2.836 1.406 -7.247 1.00 97.31 88 TYR A O 1
ATOM 734 N N . TYR A 1 89 ? 3.189 -0.584 -8.217 1.00 95.06 89 TYR A N 1
ATOM 735 C CA . TYR A 1 89 ? 4.570 -0.269 -8.596 1.00 95.06 89 TYR A CA 1
ATOM 736 C C . TYR A 1 89 ? 4.658 0.790 -9.706 1.00 95.06 89 TYR A C 1
ATOM 738 O O . TYR A 1 89 ? 5.564 1.621 -9.660 1.00 95.06 89 TYR A O 1
ATOM 746 N N . GLN A 1 90 ? 3.687 0.854 -10.625 1.00 93.81 90 GLN A N 1
ATOM 747 C CA . GLN A 1 90 ? 3.544 1.993 -11.548 1.00 93.81 90 GLN A CA 1
ATO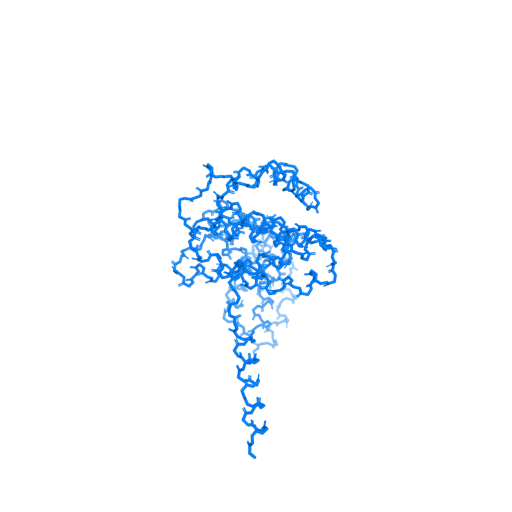M 748 C C . GLN A 1 90 ? 3.272 3.303 -10.799 1.00 93.81 90 GLN A C 1
ATOM 750 O O . GLN A 1 90 ? 3.884 4.326 -11.091 1.00 93.81 90 GLN A O 1
ATOM 755 N N . LEU A 1 91 ? 2.381 3.290 -9.805 1.00 94.31 91 LEU A N 1
ATOM 756 C CA . LEU A 1 91 ? 2.100 4.475 -8.991 1.00 94.31 91 LEU A CA 1
ATOM 757 C C . LEU A 1 91 ? 3.334 4.916 -8.199 1.00 94.31 91 LEU A C 1
ATOM 759 O O . LEU A 1 91 ? 3.622 6.109 -8.156 1.00 94.31 91 LEU A O 1
ATOM 763 N N . LEU A 1 92 ? 4.087 3.980 -7.613 1.00 93.50 92 LEU A N 1
ATOM 764 C CA . LEU A 1 92 ? 5.345 4.294 -6.932 1.00 93.50 92 LEU A CA 1
ATOM 765 C C . LEU A 1 92 ? 6.386 4.875 -7.891 1.00 93.50 92 LEU A C 1
ATOM 767 O O . LEU A 1 92 ? 7.014 5.870 -7.537 1.00 93.50 92 LEU A O 1
ATOM 771 N N . GLN A 1 93 ? 6.528 4.320 -9.100 1.00 92.12 93 GLN A N 1
ATOM 772 C CA . GLN A 1 93 ? 7.397 4.887 -10.133 1.00 92.12 93 GLN A CA 1
ATOM 773 C C . GLN A 1 93 ? 7.031 6.343 -10.406 1.00 92.12 93 GLN A C 1
ATOM 775 O O . GLN A 1 93 ? 7.878 7.219 -10.268 1.00 92.12 93 GLN A O 1
ATOM 780 N N . ARG A 1 94 ? 5.758 6.605 -10.714 1.00 90.62 94 ARG A N 1
ATOM 781 C CA . ARG A 1 94 ? 5.264 7.945 -11.054 1.00 90.62 94 ARG A CA 1
ATOM 782 C C . ARG A 1 94 ? 5.443 8.942 -9.911 1.00 90.62 94 ARG A C 1
ATOM 784 O O . ARG A 1 94 ? 5.832 10.078 -10.143 1.00 90.62 94 ARG A O 1
ATOM 791 N N . VAL A 1 95 ? 5.189 8.515 -8.674 1.00 92.12 95 VAL A N 1
ATOM 792 C CA . VAL A 1 95 ? 5.236 9.382 -7.488 1.00 92.12 95 VAL A CA 1
ATOM 793 C C . VAL A 1 95 ? 6.668 9.655 -7.005 1.00 92.12 95 VAL A C 1
ATOM 795 O O . VAL A 1 95 ? 6.935 10.728 -6.458 1.00 92.12 95 VAL A O 1
ATOM 798 N N . LEU A 1 96 ? 7.598 8.711 -7.178 1.00 90.00 96 LEU A N 1
ATOM 799 C CA . LEU A 1 96 ? 8.966 8.814 -6.651 1.00 90.00 96 LEU A CA 1
ATOM 800 C C . LEU A 1 96 ? 10.002 9.200 -7.714 1.00 90.00 96 LEU A C 1
ATOM 802 O O . LEU A 1 96 ? 10.922 9.964 -7.412 1.00 90.00 96 LEU A O 1
ATOM 806 N N . PHE A 1 97 ? 9.842 8.719 -8.945 1.00 87.00 97 PHE A N 1
ATOM 807 C CA . PHE A 1 97 ? 10.816 8.826 -10.030 1.00 87.00 97 PHE A CA 1
ATOM 808 C C . PHE A 1 97 ? 10.149 9.392 -11.290 1.00 87.00 97 PHE A C 1
ATOM 810 O O . PHE A 1 97 ? 9.855 8.674 -12.244 1.00 87.00 97 PHE A O 1
ATOM 817 N N . GLU A 1 98 ? 9.913 10.703 -11.252 1.00 70.81 98 GLU A N 1
ATOM 818 C CA . GLU A 1 98 ? 9.298 11.538 -12.298 1.00 70.81 98 GLU A CA 1
ATOM 819 C C . GLU A 1 98 ? 10.162 11.663 -13.566 1.00 70.81 98 GLU A C 1
ATOM 821 O O . GLU A 1 98 ? 10.501 12.769 -13.985 1.00 70.81 98 GLU A O 1
ATOM 826 N N . ASP A 1 99 ? 10.566 10.547 -14.161 1.00 64.50 99 ASP A N 1
ATOM 827 C CA . ASP A 1 99 ? 11.130 10.555 -15.503 1.00 64.50 99 ASP A CA 1
ATOM 828 C C . ASP A 1 99 ? 10.012 10.270 -16.505 1.00 64.50 99 ASP A C 1
ATOM 830 O O . ASP A 1 99 ? 9.553 9.138 -16.669 1.00 64.50 99 ASP A O 1
ATOM 834 N N . ASP A 1 100 ? 9.586 11.335 -17.183 1.00 49.56 100 ASP A N 1
ATOM 835 C CA . ASP A 1 100 ? 8.553 11.348 -18.225 1.00 49.56 100 ASP A CA 1
ATOM 836 C C . ASP A 1 100 ? 9.003 10.633 -19.522 1.00 49.56 100 ASP A C 1
ATOM 838 O O . ASP A 1 100 ? 8.255 10.564 -20.492 1.00 49.56 100 ASP A O 1
ATOM 842 N N . SER A 1 101 ? 10.209 10.045 -19.553 1.00 44.41 101 SER A N 1
ATOM 843 C CA . SER A 1 101 ? 10.742 9.316 -20.719 1.00 44.41 101 SER A CA 1
ATOM 844 C C . SER A 1 101 ? 10.057 7.967 -20.997 1.00 44.41 101 SER A C 1
ATOM 846 O O . SER A 1 101 ? 10.386 7.287 -21.969 1.00 44.41 101 SER A O 1
ATOM 848 N N . ILE A 1 102 ? 9.058 7.582 -20.198 1.00 52.44 102 ILE A N 1
ATOM 849 C CA . ILE A 1 102 ? 8.226 6.404 -20.449 1.00 52.44 102 ILE A CA 1
ATOM 850 C C . ILE A 1 102 ? 6.964 6.865 -21.202 1.00 52.44 102 ILE A C 1
ATOM 852 O O . ILE A 1 102 ? 5.956 7.196 -20.590 1.00 52.44 102 ILE A O 1
ATOM 856 N N . SER A 1 103 ? 7.112 6.917 -22.532 1.00 53.81 103 SER A N 1
ATOM 857 C CA . SER A 1 103 ? 6.168 7.116 -23.656 1.00 53.81 103 SER A CA 1
ATOM 858 C C . SER A 1 103 ? 4.649 6.938 -23.431 1.00 53.81 103 SER A C 1
ATOM 860 O O . SER A 1 103 ? 4.186 6.367 -22.452 1.00 53.81 103 SER A O 1
ATOM 862 N N . ILE A 1 104 ? 3.843 7.328 -24.427 1.00 55.16 104 ILE A N 1
ATOM 863 C CA . ILE A 1 104 ? 2.403 7.006 -24.572 1.00 55.16 104 ILE A CA 1
ATOM 864 C C . ILE A 1 104 ? 2.061 5.554 -24.158 1.00 55.16 104 ILE A C 1
ATOM 866 O O . ILE A 1 104 ? 1.025 5.315 -23.534 1.00 55.16 104 ILE A O 1
ATOM 870 N N . ASN A 1 105 ? 2.968 4.596 -24.391 1.00 61.66 105 ASN A N 1
ATOM 871 C CA . ASN A 1 105 ? 2.819 3.196 -23.973 1.00 61.66 105 ASN A CA 1
ATOM 872 C C . ASN A 1 105 ? 2.714 3.006 -22.447 1.00 61.66 105 ASN A C 1
ATOM 874 O O . ASN A 1 105 ? 2.071 2.062 -21.992 1.00 61.66 105 ASN A O 1
ATOM 878 N N . SER A 1 106 ? 3.302 3.898 -21.645 1.00 75.31 106 SER A N 1
ATOM 879 C CA . SER A 1 106 ? 3.162 3.934 -20.182 1.00 75.31 106 SER A CA 1
ATOM 880 C C . SER A 1 106 ? 1.749 4.307 -19.754 1.00 75.31 106 SER A C 1
ATOM 882 O O . SER A 1 106 ? 1.186 3.685 -18.854 1.00 75.31 106 SER A O 1
ATOM 884 N N . LYS A 1 107 ? 1.144 5.293 -20.432 1.00 85.56 107 LYS A N 1
ATOM 885 C CA . LYS A 1 107 ? -0.239 5.702 -20.172 1.00 85.56 107 LYS A CA 1
ATOM 886 C C . LYS A 1 107 ? -1.191 4.554 -20.490 1.00 85.56 107 LYS A C 1
ATOM 888 O O . LYS A 1 107 ? -1.960 4.173 -19.615 1.00 85.56 107 LYS A O 1
ATOM 893 N N . ASN A 1 108 ? -1.102 3.970 -21.685 1.00 88.06 108 ASN A N 1
ATOM 894 C CA . ASN A 1 108 ? -1.974 2.857 -22.075 1.00 88.06 108 ASN A CA 1
ATOM 895 C C . ASN A 1 108 ? -1.829 1.685 -21.102 1.00 88.06 108 ASN A C 1
ATOM 897 O O . ASN A 1 108 ? -2.817 1.260 -20.514 1.00 88.06 108 ASN A O 1
ATOM 901 N N . ARG A 1 109 ? -0.591 1.275 -20.792 1.00 87.00 109 ARG A N 1
ATOM 902 C CA . ARG A 1 109 ? -0.330 0.217 -19.808 1.00 87.00 109 ARG A CA 1
ATOM 903 C C . ARG A 1 109 ? -0.908 0.534 -18.429 1.00 87.00 109 ARG A C 1
ATOM 905 O O . ARG A 1 109 ? -1.420 -0.376 -17.779 1.00 87.00 109 ARG A O 1
ATOM 912 N N . PHE A 1 110 ? -0.833 1.787 -17.975 1.00 91.75 110 PHE A N 1
ATOM 913 C CA . PHE A 1 110 ? -1.439 2.202 -16.712 1.00 91.75 110 PHE A CA 1
ATOM 914 C C . PHE A 1 110 ? -2.945 1.975 -16.708 1.00 91.75 110 PHE A C 1
ATOM 916 O O . PHE A 1 110 ? -3.455 1.307 -15.809 1.00 91.75 110 PHE A O 1
ATOM 923 N N . TYR A 1 111 ? -3.646 2.490 -17.719 1.00 93.75 111 TYR A N 1
ATOM 924 C CA . TYR A 1 111 ? -5.093 2.328 -17.822 1.00 93.75 111 TYR A CA 1
ATOM 925 C C . TYR A 1 111 ? -5.474 0.856 -17.998 1.00 93.75 111 TYR A C 1
ATOM 927 O O . TYR A 1 111 ? -6.328 0.375 -17.259 1.00 93.75 111 TYR A O 1
ATOM 935 N N . ASP A 1 112 ? -4.783 0.109 -18.860 1.00 93.75 112 ASP A N 1
ATOM 936 C CA . ASP A 1 112 ? -5.014 -1.326 -19.070 1.00 93.75 112 ASP A CA 1
ATOM 937 C C . ASP A 1 112 ? -4.853 -2.128 -17.775 1.00 93.75 112 ASP A C 1
ATOM 939 O O . ASP A 1 112 ? -5.678 -2.981 -17.445 1.00 93.75 112 ASP A O 1
ATOM 943 N N . THR A 1 113 ? -3.801 -1.840 -17.002 1.00 95.44 113 THR A N 1
ATOM 944 C CA . THR A 1 113 ? -3.570 -2.489 -15.705 1.00 95.44 113 THR A CA 1
ATOM 945 C C . THR A 1 113 ? -4.667 -2.101 -14.717 1.00 95.44 113 THR A C 1
ATOM 947 O O . THR A 1 113 ? -5.194 -2.961 -14.011 1.00 95.44 113 THR A O 1
ATOM 950 N N . ALA A 1 114 ? -5.034 -0.818 -14.674 1.00 96.12 114 ALA A N 1
ATOM 951 C CA . ALA A 1 114 ? -6.003 -0.287 -13.729 1.00 96.12 114 ALA A CA 1
ATOM 952 C C . ALA A 1 114 ? -7.434 -0.768 -13.994 1.00 96.12 114 ALA A C 1
ATOM 954 O O . ALA A 1 114 ? -8.131 -1.115 -13.041 1.00 96.12 114 ALA A O 1
ATOM 955 N N . PHE A 1 115 ? -7.847 -0.902 -15.256 1.00 95.88 115 PHE A N 1
ATOM 956 C CA . PHE A 1 115 ? -9.143 -1.482 -15.624 1.00 95.88 115 PHE A CA 1
ATOM 957 C C . PHE A 1 115 ? -9.269 -2.965 -15.249 1.00 95.88 115 PHE A C 1
ATOM 959 O O . PHE A 1 115 ? -10.378 -3.468 -15.109 1.00 95.88 115 PHE A O 1
ATOM 966 N N . ARG A 1 116 ? -8.149 -3.664 -15.022 1.00 95.62 116 ARG A N 1
ATOM 967 C CA . ARG A 1 116 ? -8.123 -5.046 -14.510 1.00 95.62 116 ARG A CA 1
ATOM 968 C C . ARG A 1 116 ? -8.072 -5.134 -12.978 1.00 95.62 116 ARG A C 1
ATOM 970 O O . ARG A 1 116 ? -7.827 -6.214 -12.429 1.00 95.62 116 ARG A O 1
ATOM 977 N N . THR A 1 117 ? -8.235 -4.009 -12.285 1.00 93.44 117 THR A N 1
ATOM 978 C CA . THR A 1 117 ? -8.401 -3.938 -10.825 1.00 93.44 117 THR A CA 1
ATOM 979 C C . THR A 1 117 ? -9.864 -3.668 -10.466 1.00 93.44 117 THR A C 1
ATOM 981 O O . THR A 1 117 ? -10.710 -3.520 -11.338 1.00 93.44 117 THR A O 1
ATOM 984 N N . ASN A 1 118 ? -10.178 -3.579 -9.172 1.0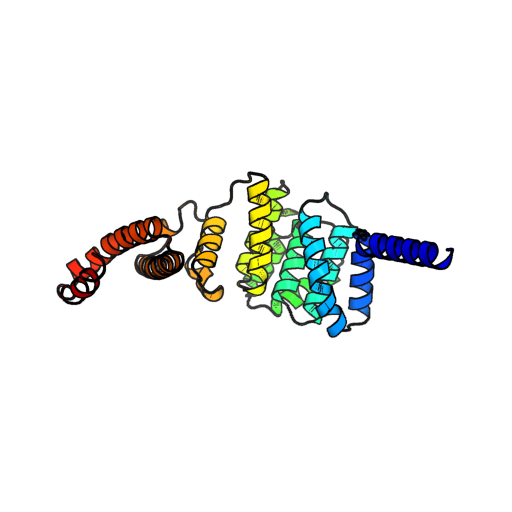0 88.88 118 ASN A N 1
ATOM 985 C CA . ASN A 1 118 ? -11.542 -3.300 -8.702 1.00 88.88 118 ASN A CA 1
ATOM 986 C C . ASN A 1 118 ? -11.868 -1.794 -8.636 1.00 88.88 118 ASN A C 1
ATOM 988 O O . ASN A 1 118 ? -12.797 -1.408 -7.927 1.00 88.88 118 ASN A O 1
ATOM 992 N N . LEU A 1 119 ? -11.075 -0.943 -9.294 1.00 92.44 119 LEU A N 1
ATOM 993 C CA . LEU A 1 119 ? -11.277 0.503 -9.308 1.00 92.44 119 LEU A CA 1
ATOM 994 C C . LEU A 1 119 ? -12.321 0.909 -10.351 1.00 92.44 119 LEU A C 1
ATOM 996 O O . LEU A 1 119 ? -12.380 0.369 -11.453 1.00 92.44 119 LEU A O 1
ATOM 1000 N N . THR A 1 120 ? -13.103 1.930 -10.027 1.00 94.44 120 THR A N 1
ATOM 1001 C CA . THR A 1 120 ? -13.976 2.606 -10.991 1.00 94.44 120 THR A CA 1
ATOM 1002 C C . THR A 1 120 ? -13.167 3.508 -11.924 1.00 94.44 120 THR A C 1
ATOM 1004 O O . THR A 1 120 ? -12.114 4.020 -11.547 1.00 94.44 120 THR A O 1
ATOM 1007 N N . LYS A 1 121 ? -13.689 3.809 -13.123 1.00 94.75 121 LYS A N 1
ATOM 1008 C CA . LYS A 1 121 ? -13.047 4.749 -14.066 1.00 94.75 121 LYS A CA 1
ATOM 1009 C C . LYS A 1 121 ? -12.672 6.085 -13.405 1.00 94.75 121 LYS A C 1
ATOM 1011 O O . LYS A 1 121 ? -11.547 6.547 -13.548 1.00 94.75 121 LYS A O 1
ATOM 1016 N N . LYS A 1 122 ? -13.578 6.648 -12.594 1.00 95.69 122 LYS A N 1
ATOM 1017 C CA . LYS A 1 122 ? -13.339 7.894 -11.844 1.00 95.69 122 LYS A CA 1
ATOM 1018 C C . LYS A 1 122 ? -12.149 7.782 -10.884 1.00 95.69 122 LYS A C 1
ATOM 1020 O O . LYS A 1 122 ? -11.381 8.731 -10.743 1.00 95.69 122 LYS A O 1
ATOM 1025 N N . GLU A 1 123 ? -11.986 6.642 -10.215 1.00 94.88 123 GLU A N 1
ATOM 1026 C CA . GLU A 1 123 ? -10.840 6.401 -9.330 1.00 94.88 123 GLU A CA 1
ATOM 1027 C C . GLU A 1 123 ? -9.537 6.234 -10.113 1.00 94.88 123 GLU A C 1
ATOM 1029 O O . GLU A 1 123 ? -8.512 6.759 -9.684 1.00 94.88 123 GLU A O 1
ATOM 1034 N N . ILE A 1 124 ? -9.577 5.561 -11.265 1.00 96.44 124 ILE A N 1
ATOM 1035 C CA . ILE A 1 124 ? -8.419 5.391 -12.153 1.00 96.44 124 ILE A CA 1
ATOM 1036 C C . ILE A 1 124 ? -7.921 6.756 -12.645 1.00 96.44 124 ILE A C 1
ATOM 1038 O O . ILE A 1 124 ? -6.735 7.067 -12.497 1.00 96.44 124 ILE A O 1
ATOM 1042 N N . ASP A 1 125 ? -8.827 7.601 -13.143 1.00 94.38 125 ASP A N 1
ATOM 1043 C CA . ASP A 1 125 ? -8.508 8.958 -13.603 1.00 94.38 125 ASP A CA 1
ATOM 1044 C C . ASP A 1 125 ? -7.908 9.797 -12.462 1.00 94.38 125 ASP A C 1
ATOM 1046 O O . ASP A 1 125 ? -6.898 10.490 -12.630 1.00 94.38 125 ASP A O 1
ATOM 1050 N N . LEU A 1 126 ? -8.485 9.685 -11.259 1.00 94.50 126 LEU A N 1
ATOM 1051 C CA . LEU A 1 126 ? -7.973 10.353 -10.067 1.00 94.50 126 LEU A CA 1
ATOM 1052 C C . LEU A 1 126 ? -6.565 9.866 -9.699 1.00 94.50 126 LEU A C 1
ATOM 1054 O O . LEU A 1 126 ? -5.708 10.682 -9.363 1.00 94.50 126 LEU A O 1
ATOM 1058 N N . PHE A 1 127 ? -6.302 8.561 -9.757 1.00 95.06 127 PHE A N 1
ATOM 1059 C CA . PHE A 1 127 ? -4.983 7.995 -9.466 1.00 95.06 127 PHE A CA 1
ATOM 1060 C C . PHE A 1 127 ? -3.939 8.481 -10.472 1.00 95.06 127 PHE A C 1
ATOM 1062 O O . PHE A 1 127 ? -2.836 8.873 -10.075 1.00 95.06 127 PHE A O 1
ATOM 1069 N N . TYR A 1 128 ? -4.289 8.512 -11.760 1.00 92.44 128 TYR A N 1
ATOM 1070 C CA . TYR A 1 128 ? -3.408 9.013 -12.810 1.00 92.44 128 TYR A CA 1
ATOM 1071 C C . TYR A 1 128 ? -3.073 10.496 -12.606 1.00 92.44 128 TYR A C 1
ATOM 1073 O O . TYR A 1 128 ? -1.900 10.877 -12.673 1.00 92.44 128 TYR A O 1
ATOM 1081 N N . LYS A 1 129 ? -4.088 11.317 -12.291 1.00 91.62 129 LYS A N 1
ATOM 1082 C CA . LYS A 1 129 ? -3.939 12.752 -12.008 1.00 91.62 129 LYS A CA 1
ATOM 1083 C C . LYS A 1 129 ? -3.102 13.003 -10.754 1.00 91.62 129 LYS A C 1
ATOM 1085 O O . LYS A 1 129 ? -2.158 13.780 -10.802 1.00 91.62 129 LYS A O 1
ATOM 1090 N N . LEU A 1 130 ? -3.400 12.344 -9.633 1.00 92.38 130 LEU A N 1
ATOM 1091 C CA . LEU A 1 130 ? -2.662 12.550 -8.378 1.00 92.38 130 LEU A CA 1
ATOM 1092 C C . LEU A 1 130 ? -1.195 12.119 -8.475 1.00 92.38 130 LEU A C 1
ATOM 1094 O O . LEU A 1 130 ? -0.349 12.697 -7.803 1.00 92.38 130 LEU A O 1
ATOM 1098 N N . SER A 1 131 ? -0.891 11.121 -9.307 1.00 91.19 131 SER A N 1
ATOM 1099 C CA . SER A 1 131 ? 0.480 10.656 -9.546 1.00 91.19 131 SER A CA 1
ATOM 1100 C C . SER A 1 131 ? 1.215 11.422 -10.654 1.00 91.19 131 SER A C 1
ATOM 1102 O O . SER A 1 131 ? 2.360 11.096 -10.948 1.00 91.19 131 SER A O 1
ATOM 1104 N N . SER A 1 132 ? 0.592 12.422 -11.290 1.00 87.31 132 SER A N 1
ATOM 1105 C CA . SER A 1 132 ? 1.245 13.231 -12.328 1.00 87.31 132 SER A CA 1
ATOM 1106 C C . SER A 1 132 ? 2.209 14.246 -11.717 1.00 87.31 132 SER A C 1
ATOM 1108 O O . SER A 1 132 ? 1.854 14.865 -10.715 1.00 87.31 132 SER A O 1
ATOM 1110 N N . LYS A 1 133 ? 3.335 14.510 -12.387 1.00 84.06 133 LYS A N 1
ATOM 1111 C CA . LYS A 1 133 ? 4.392 15.455 -11.980 1.00 84.06 133 LYS A CA 1
ATOM 1112 C C . LYS A 1 133 ? 3.887 16.770 -11.374 1.00 84.06 133 LYS A C 1
ATOM 1114 O O . LYS A 1 133 ? 4.338 17.159 -10.302 1.00 84.06 133 LYS A O 1
ATOM 1119 N N . ASN A 1 134 ? 2.886 17.394 -11.994 1.00 85.19 134 ASN A N 1
ATOM 1120 C CA . ASN A 1 134 ? 2.342 18.688 -11.561 1.00 85.19 134 ASN A CA 1
ATOM 1121 C C . ASN A 1 134 ? 1.564 18.639 -10.231 1.00 85.19 134 ASN A C 1
ATOM 1123 O O . ASN A 1 134 ? 1.336 19.675 -9.620 1.00 85.19 134 ASN A O 1
ATOM 1127 N N . ASN A 1 135 ? 1.157 17.452 -9.773 1.00 87.38 135 ASN A N 1
ATOM 1128 C CA . ASN A 1 135 ? 0.389 17.247 -8.540 1.00 87.38 135 ASN A CA 1
ATOM 1129 C C . ASN A 1 135 ? 1.223 16.605 -7.418 1.00 87.38 135 ASN A C 1
ATOM 1131 O O . ASN A 1 135 ? 0.687 16.299 -6.348 1.00 87.38 135 ASN A O 1
ATOM 1135 N N . LEU A 1 136 ? 2.519 16.359 -7.646 1.00 90.12 136 LEU A N 1
ATOM 1136 C CA . LEU A 1 136 ? 3.345 15.643 -6.682 1.00 90.12 136 LEU A CA 1
ATOM 1137 C C . LEU A 1 136 ? 3.800 16.550 -5.532 1.00 90.12 136 LEU A C 1
ATOM 1139 O O . LEU A 1 136 ? 4.213 17.690 -5.752 1.00 90.12 136 LEU A O 1
ATOM 1143 N N . PRO A 1 137 ? 3.783 16.049 -4.282 1.00 91.00 137 PRO A N 1
ATOM 1144 C CA . PRO A 1 137 ? 4.310 16.795 -3.149 1.00 91.00 137 PRO A CA 1
ATOM 1145 C C . PRO A 1 137 ? 5.782 17.183 -3.338 1.00 91.00 137 PRO A C 1
ATOM 1147 O O . PRO A 1 137 ? 6.570 16.430 -3.913 1.00 91.00 137 PRO A O 1
ATOM 1150 N N . LYS A 1 138 ? 6.184 18.333 -2.783 1.00 87.94 138 LYS A N 1
ATOM 1151 C CA . LYS A 1 138 ? 7.566 18.834 -2.892 1.00 87.94 138 LYS A CA 1
ATOM 1152 C C . LYS A 1 138 ? 8.589 17.894 -2.248 1.00 87.94 138 LYS A C 1
ATOM 1154 O O . LYS A 1 138 ? 9.644 17.643 -2.820 1.00 87.94 138 LYS A O 1
ATOM 1159 N N . THR A 1 139 ? 8.279 17.353 -1.069 1.00 90.38 139 THR A N 1
ATOM 1160 C CA . THR A 1 139 ? 9.224 16.524 -0.311 1.00 90.38 139 THR A CA 1
ATOM 1161 C C . THR A 1 139 ? 9.095 15.049 -0.662 1.00 90.38 139 THR A C 1
ATOM 1163 O O . THR A 1 139 ? 8.002 14.525 -0.894 1.00 90.38 139 THR A O 1
ATOM 1166 N N . LYS A 1 140 ? 10.227 14.345 -0.621 1.00 89.69 140 LYS A N 1
ATOM 1167 C CA . LYS A 1 140 ? 10.283 12.903 -0.855 1.00 89.69 140 LYS A CA 1
ATOM 1168 C C . LYS A 1 140 ? 9.398 12.107 0.108 1.00 89.69 140 LYS A C 1
ATOM 1170 O O . LYS A 1 140 ? 8.653 11.236 -0.326 1.00 89.69 140 LYS A O 1
ATOM 1175 N N . ASN A 1 141 ? 9.409 12.452 1.393 1.00 93.00 141 ASN A N 1
ATOM 1176 C CA . ASN A 1 141 ? 8.594 11.766 2.399 1.00 93.00 141 ASN A CA 1
ATOM 1177 C C . ASN A 1 141 ? 7.094 11.931 2.125 1.00 93.00 141 ASN A C 1
ATOM 1179 O O . ASN A 1 141 ? 6.341 10.965 2.231 1.00 93.00 141 ASN A O 1
ATOM 1183 N N . ASN A 1 142 ? 6.664 13.115 1.674 1.00 93.56 142 ASN A N 1
ATOM 1184 C CA . ASN A 1 142 ? 5.270 13.335 1.292 1.00 93.56 142 ASN A CA 1
ATOM 1185 C C . ASN A 1 142 ? 4.894 12.585 0.006 1.00 93.56 142 ASN A C 1
ATOM 1187 O O . ASN A 1 142 ? 3.760 12.127 -0.118 1.00 93.56 142 ASN A O 1
ATOM 1191 N N . ARG A 1 143 ? 5.835 12.397 -0.927 1.00 93.25 143 ARG A N 1
ATOM 1192 C CA . ARG A 1 143 ? 5.640 11.521 -2.093 1.00 93.25 143 ARG A CA 1
ATOM 1193 C C . ARG A 1 143 ? 5.487 10.060 -1.670 1.00 93.25 143 ARG A C 1
ATOM 1195 O O . ARG A 1 143 ? 4.533 9.414 -2.081 1.00 93.25 143 ARG A O 1
ATOM 1202 N N . ILE A 1 144 ? 6.336 9.549 -0.778 1.00 94.75 144 ILE A N 1
ATOM 1203 C CA . ILE A 1 144 ? 6.177 8.188 -0.231 1.00 94.75 144 ILE A CA 1
ATOM 1204 C C . ILE A 1 144 ? 4.807 8.045 0.451 1.00 94.75 144 ILE A C 1
ATOM 1206 O O . ILE A 1 144 ? 4.093 7.079 0.186 1.00 94.75 144 ILE A O 1
ATOM 1210 N N . LEU A 1 145 ? 4.388 9.027 1.259 1.00 95.75 145 LEU A N 1
ATOM 1211 C CA . LEU A 1 145 ? 3.051 9.053 1.867 1.00 95.75 145 LEU A CA 1
ATOM 1212 C C . LEU A 1 145 ? 1.923 9.046 0.828 1.00 95.75 145 LEU A C 1
ATOM 1214 O O . LEU A 1 145 ? 0.915 8.371 1.040 1.00 95.75 145 LEU A O 1
ATOM 1218 N N . LEU A 1 146 ? 2.076 9.759 -0.292 1.00 95.88 146 LEU A N 1
ATOM 1219 C CA . LEU A 1 146 ? 1.130 9.700 -1.407 1.00 95.88 146 LEU A CA 1
ATOM 1220 C C . LEU A 1 146 ? 1.094 8.295 -2.028 1.00 95.88 146 LEU A C 1
ATOM 1222 O O . LEU A 1 146 ? 0.006 7.760 -2.228 1.00 95.88 146 LEU A O 1
ATOM 1226 N N . GLY A 1 147 ? 2.250 7.667 -2.252 1.00 95.81 147 GLY A N 1
ATOM 1227 C CA . GLY A 1 147 ? 2.347 6.281 -2.719 1.00 95.81 147 GLY A CA 1
ATOM 1228 C C . GLY A 1 147 ? 1.610 5.308 -1.795 1.00 95.81 147 GLY A C 1
ATOM 1229 O O . GLY A 1 147 ? 0.732 4.573 -2.242 1.00 95.81 147 GLY A O 1
ATOM 1230 N N . ILE A 1 148 ? 1.871 5.384 -0.485 1.00 96.81 148 ILE A N 1
ATOM 1231 C CA . ILE A 1 148 ? 1.157 4.624 0.556 1.00 96.81 148 ILE A CA 1
ATOM 1232 C C . ILE A 1 148 ? -0.353 4.892 0.475 1.00 96.81 148 ILE A C 1
ATOM 1234 O O . ILE A 1 148 ? -1.145 3.949 0.460 1.00 96.81 148 ILE A O 1
ATOM 1238 N N . LYS A 1 149 ? -0.776 6.162 0.390 1.00 96.69 149 LYS A N 1
ATOM 1239 C CA . LYS A 1 149 ? -2.195 6.548 0.315 1.00 96.69 149 LYS A CA 1
ATOM 1240 C C . LYS A 1 149 ? -2.882 5.878 -0.872 1.00 96.69 149 LYS A C 1
ATOM 1242 O O . LYS A 1 149 ? -3.920 5.247 -0.684 1.00 96.69 149 LYS A O 1
ATOM 1247 N N . LEU A 1 150 ? -2.293 5.964 -2.063 1.00 96.00 150 LEU A N 1
ATOM 1248 C CA . LEU A 1 150 ? -2.827 5.334 -3.272 1.00 96.00 150 LEU A CA 1
ATOM 1249 C C . LEU A 1 150 ? -2.843 3.801 -3.146 1.00 96.00 150 LEU A C 1
ATOM 1251 O O . LEU A 1 150 ? -3.859 3.179 -3.442 1.00 96.00 150 LEU A O 1
ATOM 1255 N N . GLY A 1 151 ? -1.790 3.196 -2.588 1.00 95.94 151 GLY A N 1
ATOM 1256 C CA . GLY A 1 151 ? -1.731 1.755 -2.324 1.00 95.94 151 GLY A CA 1
ATOM 1257 C C . GLY A 1 151 ? -2.832 1.250 -1.392 1.00 95.94 151 GLY A C 1
ATOM 1258 O O . GLY A 1 151 ? -3.468 0.236 -1.672 1.00 95.94 151 GLY A O 1
ATOM 1259 N N . THR A 1 152 ? -3.127 1.972 -0.306 1.00 95.62 152 THR A N 1
ATOM 1260 C CA . THR A 1 152 ? -4.218 1.584 0.610 1.00 95.62 152 THR A CA 1
ATOM 1261 C C . THR A 1 152 ? -5.599 1.637 -0.053 1.00 95.62 152 THR A C 1
ATOM 1263 O O . THR A 1 152 ? -6.482 0.852 0.307 1.00 95.62 152 THR A O 1
ATOM 1266 N N . LYS A 1 153 ? -5.773 2.515 -1.050 1.00 94.75 153 LYS A N 1
ATOM 1267 C CA . LYS A 1 153 ? -7.001 2.640 -1.845 1.00 94.75 153 LYS A CA 1
ATOM 1268 C C . LYS A 1 153 ? -7.171 1.543 -2.904 1.00 94.75 153 LYS A C 1
ATOM 1270 O O . LYS A 1 153 ? -8.263 1.386 -3.422 1.00 94.75 153 LYS A O 1
ATOM 1275 N N . LEU A 1 154 ? -6.143 0.734 -3.176 1.00 94.00 154 LEU A N 1
ATOM 1276 C CA . LEU A 1 154 ? -6.275 -0.466 -4.019 1.00 94.00 154 LEU A CA 1
ATOM 1277 C C . LEU A 1 154 ? -6.955 -1.638 -3.297 1.00 94.00 154 LEU A C 1
ATOM 1279 O O . LEU A 1 154 ? -7.281 -2.646 -3.918 1.00 94.00 154 LEU A O 1
ATOM 1283 N N . HIS A 1 155 ? -7.137 -1.545 -1.974 1.00 91.06 155 HIS A N 1
ATOM 1284 C CA . HIS A 1 155 ? -7.842 -2.540 -1.151 1.00 91.06 155 HIS A CA 1
ATOM 1285 C C . HIS A 1 155 ? -7.332 -3.987 -1.322 1.00 91.06 155 HIS A C 1
ATOM 1287 O O . HIS A 1 155 ? -8.073 -4.956 -1.134 1.00 91.06 155 HIS A O 1
ATOM 1293 N N . SER A 1 156 ? -6.042 -4.141 -1.636 1.00 93.06 156 SER A N 1
ATOM 1294 C CA . SER A 1 156 ? -5.393 -5.433 -1.855 1.00 93.06 156 SER A CA 1
ATOM 1295 C C . SER A 1 156 ? -4.623 -5.895 -0.622 1.00 93.06 156 SER A C 1
ATOM 1297 O O . SER A 1 156 ? -3.694 -5.230 -0.165 1.00 93.06 156 SER A O 1
ATOM 1299 N N . LYS A 1 157 ? -4.939 -7.102 -0.130 1.00 93.50 157 LYS A N 1
ATOM 1300 C CA . LYS A 1 157 ? -4.213 -7.732 0.993 1.00 93.50 157 LYS A CA 1
ATOM 1301 C C . LYS A 1 157 ? -2.754 -8.025 0.625 1.00 93.50 157 LYS A C 1
ATOM 1303 O O . LYS A 1 157 ? -1.895 -8.119 1.496 1.00 93.50 157 LYS A O 1
ATOM 1308 N N . LYS A 1 158 ? -2.463 -8.195 -0.667 1.00 93.75 158 LYS A N 1
ATOM 1309 C CA . LYS A 1 158 ? -1.106 -8.479 -1.149 1.00 93.75 158 LYS A CA 1
ATOM 1310 C C . LYS A 1 158 ? -0.168 -7.282 -0.975 1.00 93.75 158 LYS A C 1
ATOM 1312 O O . LYS A 1 158 ? 1.027 -7.482 -0.816 1.00 93.75 158 LYS A O 1
ATOM 1317 N N . LEU A 1 159 ? -0.715 -6.066 -0.911 1.00 94.00 159 LEU A N 1
ATOM 1318 C CA . LEU A 1 159 ? 0.050 -4.835 -0.707 1.00 94.00 159 LEU A CA 1
ATOM 1319 C C . LEU A 1 159 ? 0.293 -4.498 0.765 1.00 94.00 159 LEU A C 1
ATOM 1321 O O . LEU A 1 159 ? 1.120 -3.639 1.060 1.00 94.00 159 LEU A O 1
ATOM 1325 N N . THR A 1 160 ? -0.403 -5.154 1.700 1.00 94.25 160 THR A N 1
ATOM 1326 C CA . THR A 1 160 ? -0.358 -4.804 3.125 1.00 94.25 160 THR A CA 1
ATOM 1327 C C . THR A 1 160 ? 1.071 -4.789 3.671 1.00 94.25 160 THR A C 1
ATOM 1329 O O . THR A 1 160 ? 1.440 -3.831 4.341 1.00 94.25 160 THR A O 1
ATOM 1332 N N . SER A 1 161 ? 1.884 -5.806 3.359 1.00 91.88 161 SER A N 1
ATOM 1333 C CA . SER A 1 161 ? 3.275 -5.882 3.832 1.00 91.88 161 SER A CA 1
ATOM 1334 C C . SER A 1 161 ? 4.133 -4.751 3.261 1.00 91.88 161 SER A C 1
ATOM 1336 O O . SER A 1 161 ? 4.801 -4.054 4.021 1.00 91.88 161 SER A O 1
ATOM 1338 N N . THR A 1 162 ? 4.049 -4.498 1.953 1.00 92.44 162 THR A N 1
ATOM 1339 C CA . THR A 1 162 ? 4.793 -3.416 1.298 1.00 92.44 162 THR A CA 1
ATOM 1340 C C . THR A 1 162 ? 4.431 -2.049 1.879 1.00 92.44 162 THR A C 1
ATOM 1342 O O . THR A 1 162 ? 5.312 -1.265 2.220 1.00 92.44 162 THR A O 1
ATOM 1345 N N . ILE A 1 163 ? 3.137 -1.770 2.063 1.00 95.38 163 ILE A N 1
ATOM 1346 C CA . ILE A 1 163 ? 2.652 -0.511 2.648 1.00 95.38 163 ILE A CA 1
ATOM 1347 C C . ILE A 1 163 ? 3.142 -0.359 4.096 1.00 95.38 163 ILE A C 1
ATOM 1349 O O . ILE A 1 163 ? 3.585 0.724 4.482 1.00 95.38 163 ILE A O 1
ATOM 1353 N N . PHE A 1 164 ? 3.104 -1.437 4.886 1.00 93.88 164 PHE A N 1
ATOM 1354 C CA . PHE A 1 164 ? 3.581 -1.431 6.270 1.00 93.88 164 PHE A CA 1
ATOM 1355 C C . PHE A 1 164 ? 5.086 -1.141 6.346 1.00 93.88 164 PHE A C 1
ATOM 1357 O O . PHE A 1 164 ? 5.506 -0.302 7.140 1.00 93.88 164 PHE A O 1
ATOM 1364 N N . ASN A 1 165 ? 5.890 -1.762 5.476 1.00 92.44 165 ASN A N 1
ATOM 1365 C CA . ASN A 1 165 ? 7.336 -1.540 5.414 1.00 92.44 165 ASN A CA 1
ATOM 1366 C C . ASN A 1 165 ? 7.680 -0.080 5.089 1.00 92.44 165 ASN A C 1
ATOM 1368 O O . ASN A 1 165 ? 8.530 0.513 5.754 1.00 92.44 165 ASN A O 1
ATOM 1372 N N . LEU A 1 166 ? 6.979 0.532 4.129 1.00 93.56 166 LEU A N 1
ATOM 1373 C CA . LEU A 1 166 ? 7.163 1.952 3.814 1.00 93.56 166 LEU A CA 1
ATOM 1374 C C . LEU A 1 166 ? 6.742 2.866 4.972 1.00 93.56 166 LEU A C 1
ATOM 1376 O O . LEU A 1 166 ? 7.411 3.858 5.255 1.00 93.56 166 LEU A O 1
ATOM 1380 N N . GLY A 1 167 ? 5.664 2.526 5.681 1.00 94.94 167 GLY A N 1
ATOM 1381 C CA . GLY A 1 167 ? 5.254 3.264 6.872 1.00 94.94 167 GLY A CA 1
ATOM 1382 C C . GLY A 1 167 ? 6.257 3.156 8.024 1.00 94.94 167 GLY A C 1
ATOM 1383 O O . GLY A 1 167 ? 6.538 4.154 8.686 1.00 94.94 167 GLY A O 1
ATOM 1384 N N . LEU A 1 168 ? 6.849 1.977 8.246 1.00 93.25 168 LEU A N 1
ATOM 1385 C CA . LEU A 1 168 ? 7.929 1.789 9.222 1.00 93.25 168 LEU A CA 1
ATOM 1386 C C . LEU A 1 168 ? 9.170 2.607 8.861 1.00 93.25 168 LEU A C 1
ATOM 1388 O O . LEU A 1 168 ? 9.777 3.219 9.737 1.00 93.25 168 LEU A O 1
ATOM 1392 N N . LEU A 1 169 ? 9.527 2.649 7.581 1.00 91.44 169 LEU A N 1
ATOM 1393 C CA . LEU A 1 169 ? 10.631 3.456 7.068 1.00 91.44 169 LEU A CA 1
ATOM 1394 C C . LEU A 1 169 ? 10.418 4.951 7.346 1.00 91.44 169 LEU A C 1
ATOM 1396 O O . LEU A 1 169 ? 11.316 5.603 7.876 1.00 91.44 169 LEU A O 1
ATOM 1400 N N . LEU A 1 170 ? 9.217 5.478 7.095 1.00 93.88 170 LEU A N 1
ATOM 1401 C CA . LEU A 1 170 ? 8.883 6.870 7.418 1.00 93.88 170 LEU A CA 1
ATOM 1402 C C . LEU A 1 170 ? 8.941 7.149 8.927 1.00 93.88 170 LEU A C 1
ATOM 1404 O O . LEU A 1 170 ? 9.482 8.171 9.350 1.00 93.88 170 LEU A O 1
ATOM 1408 N N . LYS A 1 171 ? 8.451 6.220 9.757 1.00 94.50 171 LYS A N 1
ATOM 1409 C CA . LYS A 1 171 ? 8.542 6.326 11.222 1.00 94.50 171 LYS A CA 1
ATOM 1410 C C . LYS A 1 171 ? 9.991 6.341 11.716 1.00 94.50 171 LYS A C 1
ATOM 1412 O O . LYS A 1 171 ? 10.311 7.140 12.591 1.00 94.50 171 LYS A O 1
ATOM 1417 N N . LYS A 1 172 ? 10.878 5.515 11.142 1.00 92.81 172 LYS A N 1
ATOM 1418 C CA . LYS A 1 172 ? 12.322 5.522 11.456 1.00 92.81 172 LYS A CA 1
ATOM 1419 C C . LYS A 1 172 ? 12.966 6.877 11.154 1.00 92.81 172 LYS A C 1
ATOM 1421 O O . LYS A 1 172 ? 13.832 7.320 11.896 1.00 92.81 172 LYS A O 1
ATOM 1426 N N . GLN A 1 173 ? 12.488 7.566 10.120 1.00 91.81 173 GLN A N 1
ATOM 1427 C CA . GLN A 1 173 ? 12.901 8.929 9.767 1.00 91.81 173 GLN A CA 1
ATOM 1428 C C . GLN A 1 173 ? 12.180 10.025 10.571 1.00 91.81 173 GLN A C 1
ATOM 1430 O O . GLN A 1 173 ? 12.260 11.197 10.213 1.00 91.81 173 GLN A O 1
ATOM 1435 N N . LYS A 1 174 ? 11.454 9.665 11.640 1.00 94.19 174 LYS A N 1
ATOM 1436 C CA . LYS A 1 174 ? 10.680 10.583 12.491 1.00 94.19 174 LYS A CA 1
ATOM 1437 C C . LYS A 1 174 ? 9.619 11.396 11.729 1.00 94.19 174 LYS A C 1
ATOM 1439 O O . LYS A 1 174 ? 9.210 12.461 12.182 1.00 94.19 174 LYS A O 1
ATOM 1444 N N . VAL A 1 175 ? 9.128 10.890 10.594 1.00 93.62 175 VAL A N 1
ATOM 1445 C CA . VAL A 1 175 ? 8.029 11.523 9.853 1.00 93.62 175 VAL A CA 1
ATOM 1446 C C . VAL A 1 175 ? 6.722 11.315 10.611 1.00 93.62 175 VAL A C 1
ATOM 1448 O O . VAL A 1 175 ? 6.339 10.186 10.929 1.00 93.62 175 VAL A O 1
ATOM 1451 N N . THR A 1 176 ? 6.001 12.403 10.876 1.00 93.00 176 THR A N 1
ATOM 1452 C CA . THR A 1 176 ? 4.675 12.337 11.494 1.00 93.00 176 THR A CA 1
ATOM 1453 C C . THR A 1 176 ? 3.687 11.657 10.550 1.00 93.00 176 THR A C 1
ATOM 1455 O O . THR A 1 176 ? 3.368 12.168 9.476 1.00 93.00 176 THR A O 1
ATOM 1458 N N . MET A 1 177 ? 3.172 10.495 10.958 1.00 94.75 177 MET A N 1
ATOM 1459 C CA . MET A 1 177 ? 2.218 9.747 10.143 1.00 94.75 177 MET A CA 1
ATOM 1460 C C . MET A 1 177 ? 0.817 10.368 10.220 1.00 94.75 177 MET A C 1
ATOM 1462 O O . MET A 1 177 ? 0.329 10.618 11.326 1.00 94.75 177 MET A O 1
ATOM 1466 N N . PRO A 1 178 ? 0.124 10.550 9.082 1.00 94.94 178 PRO A N 1
ATOM 1467 C CA . PRO A 1 178 ? -1.216 11.125 9.065 1.00 94.94 178 PRO A CA 1
ATOM 1468 C C . PRO A 1 178 ? -2.249 10.202 9.728 1.00 94.94 178 PRO A C 1
ATOM 1470 O O . PRO A 1 178 ? -2.112 8.975 9.717 1.00 94.94 178 PRO A O 1
ATOM 1473 N N . LEU A 1 179 ? -3.330 10.783 10.260 1.00 95.44 179 LEU A N 1
ATOM 1474 C CA . LEU A 1 179 ? -4.369 10.050 11.001 1.00 95.44 179 LEU A CA 1
ATOM 1475 C C . LEU A 1 179 ? -5.038 8.941 10.179 1.00 95.44 179 LEU A C 1
ATOM 1477 O O . LEU A 1 179 ? -5.349 7.878 10.722 1.00 95.44 179 LEU A O 1
ATOM 1481 N N . TRP A 1 180 ? -5.214 9.138 8.869 1.00 95.38 180 TRP A N 1
ATOM 1482 C CA . TRP A 1 180 ? -5.747 8.094 7.987 1.00 95.38 180 TRP A CA 1
ATOM 1483 C C . TRP A 1 180 ? -4.820 6.872 7.925 1.00 95.38 180 TRP A C 1
ATOM 1485 O O . TRP A 1 180 ? -5.307 5.743 7.894 1.00 95.38 180 TRP A O 1
ATOM 1495 N N . TYR A 1 181 ? -3.494 7.068 7.965 1.00 96.19 181 TYR A N 1
ATOM 1496 C CA . TYR A 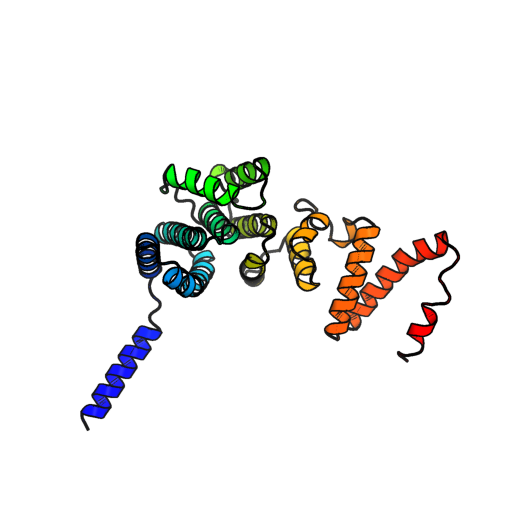1 181 ? -2.532 5.965 7.962 1.00 96.19 181 TYR A CA 1
ATOM 1497 C C . TYR A 1 181 ? -2.565 5.232 9.298 1.00 96.19 181 TYR A C 1
ATOM 1499 O O . TYR A 1 181 ? -2.641 4.010 9.319 1.00 96.19 181 TYR A O 1
ATOM 1507 N N . GLN A 1 182 ? -2.581 5.970 10.412 1.00 95.69 182 GLN A N 1
ATOM 1508 C CA . GLN A 1 182 ? -2.711 5.379 11.749 1.00 95.69 182 GLN A CA 1
ATOM 1509 C C . GLN A 1 182 ? -4.003 4.555 11.865 1.00 95.69 182 GLN A C 1
ATOM 1511 O O . GLN A 1 182 ? -4.009 3.457 12.419 1.00 95.69 182 GLN A O 1
ATOM 1516 N N . SER A 1 183 ? -5.091 5.054 11.274 1.00 95.81 183 SER A N 1
ATOM 1517 C CA . SER A 1 183 ? -6.366 4.341 11.183 1.00 95.81 183 SER A CA 1
ATOM 1518 C C . SER A 1 183 ? -6.240 3.072 10.340 1.00 95.81 183 SER A C 1
ATOM 1520 O O . SER A 1 183 ? -6.644 2.000 10.786 1.00 95.81 183 SER A O 1
ATOM 1522 N N . TRP A 1 184 ? -5.639 3.157 9.149 1.00 96.44 184 TRP A N 1
ATOM 1523 C CA . TRP A 1 184 ? -5.388 1.995 8.293 1.00 96.44 184 TRP A CA 1
ATOM 1524 C C . TRP A 1 184 ? -4.523 0.935 8.990 1.00 96.44 184 TRP A C 1
ATOM 1526 O O . TRP A 1 184 ? -4.860 -0.251 8.971 1.00 96.44 184 TRP A O 1
ATOM 1536 N N . GLU A 1 185 ? -3.442 1.352 9.645 1.00 96.38 185 GLU A N 1
ATOM 1537 C CA . GLU A 1 185 ? -2.520 0.497 10.392 1.00 96.38 185 GLU A CA 1
ATOM 1538 C C . GLU A 1 185 ? -3.236 -0.211 11.548 1.00 96.38 185 GLU A C 1
ATOM 1540 O O . GLU A 1 185 ? -3.134 -1.434 11.692 1.00 96.38 185 GLU A O 1
ATOM 1545 N N . TYR A 1 186 ? -4.044 0.523 12.316 1.00 96.25 186 TYR A N 1
ATOM 1546 C CA . TYR A 1 186 ? -4.859 -0.038 13.388 1.00 96.25 186 TYR A CA 1
ATOM 1547 C C . TYR A 1 186 ? -5.860 -1.076 12.868 1.00 96.25 186 TYR A C 1
ATOM 1549 O O . TYR A 1 186 ? -5.913 -2.198 13.373 1.00 96.25 186 TYR A O 1
ATOM 1557 N N . LEU A 1 187 ? -6.624 -0.736 11.823 1.00 96.25 187 LEU A N 1
ATOM 1558 C CA . LEU A 1 187 ? -7.621 -1.626 11.216 1.00 96.25 187 LEU A CA 1
ATOM 1559 C C . LEU A 1 187 ? -6.978 -2.904 10.666 1.00 96.25 187 LEU A C 1
ATOM 1561 O O . LEU A 1 187 ? -7.551 -3.988 10.778 1.00 96.25 187 LEU A O 1
ATOM 1565 N N . THR A 1 188 ? -5.785 -2.782 10.086 1.00 95.44 188 THR A N 1
ATOM 1566 C CA . THR A 1 188 ? -4.975 -3.917 9.630 1.00 95.44 188 THR A CA 1
ATOM 1567 C C . THR A 1 188 ? -4.573 -4.804 10.805 1.00 95.44 188 THR A C 1
ATOM 1569 O O . THR A 1 188 ? -4.804 -6.011 10.762 1.00 95.44 188 THR A O 1
ATOM 1572 N N . THR A 1 189 ? -4.052 -4.199 11.873 1.00 94.25 189 THR A N 1
ATOM 1573 C CA . THR A 1 189 ? -3.580 -4.890 13.081 1.00 94.25 189 THR A CA 1
ATOM 1574 C C . THR A 1 189 ? -4.691 -5.708 13.740 1.00 94.25 189 THR A C 1
ATOM 1576 O O . THR A 1 189 ? -4.500 -6.881 14.043 1.00 94.25 189 THR A O 1
ATOM 1579 N N . VAL A 1 190 ? -5.890 -5.135 13.886 1.00 94.31 190 VAL A N 1
ATOM 1580 C CA . VAL A 1 190 ? -7.042 -5.824 14.502 1.00 94.31 190 VAL A CA 1
ATOM 1581 C C . VAL A 1 190 ? -7.805 -6.734 13.522 1.00 94.31 190 VAL A C 1
ATOM 1583 O O . VAL A 1 190 ? -8.892 -7.235 13.824 1.00 94.31 190 VAL A O 1
ATOM 1586 N N . GLY A 1 191 ? -7.260 -6.961 12.322 1.00 93.00 191 GLY A N 1
ATOM 1587 C CA . GLY A 1 191 ? -7.773 -7.940 11.364 1.00 93.00 191 GLY A CA 1
ATOM 1588 C C . GLY A 1 191 ? -9.075 -7.532 10.668 1.00 93.00 191 GLY A C 1
ATOM 1589 O O . GLY A 1 191 ? -9.943 -8.376 10.403 1.00 93.00 191 GLY A O 1
ATOM 1590 N N . ILE A 1 192 ? -9.272 -6.246 10.373 1.00 94.75 192 ILE A N 1
ATOM 1591 C CA . ILE A 1 192 ? -10.325 -5.802 9.450 1.00 94.75 192 ILE A CA 1
ATOM 1592 C C . ILE A 1 192 ? -9.914 -6.171 8.021 1.00 94.75 192 ILE A C 1
ATOM 1594 O O . ILE A 1 192 ? -8.848 -5.784 7.547 1.00 94.75 192 ILE A O 1
ATOM 1598 N N . LYS A 1 193 ? -10.773 -6.929 7.322 1.00 91.81 193 LYS A N 1
ATOM 1599 C CA . LYS A 1 193 ? -10.544 -7.318 5.919 1.00 91.81 193 LYS A CA 1
ATOM 1600 C C . LYS A 1 193 ? -10.442 -6.062 5.047 1.00 91.81 193 LYS A C 1
ATOM 1602 O O . LYS A 1 193 ? -11.244 -5.149 5.233 1.00 91.81 193 LYS A O 1
ATOM 1607 N N . GLU A 1 194 ? -9.531 -6.053 4.071 1.00 90.38 194 GLU A N 1
ATOM 1608 C CA . GLU A 1 194 ? -9.271 -4.890 3.198 1.00 90.38 194 GLU A CA 1
ATOM 1609 C C . GLU A 1 194 ? -10.549 -4.304 2.589 1.00 90.38 194 GLU A C 1
ATOM 1611 O O . GLU A 1 194 ? -10.803 -3.116 2.748 1.00 90.38 194 GLU A O 1
ATOM 1616 N N . LYS A 1 195 ? -11.434 -5.151 2.041 1.00 89.44 195 LYS A N 1
ATOM 1617 C CA . LYS A 1 195 ? -12.729 -4.739 1.464 1.00 89.44 195 LYS A CA 1
ATOM 1618 C C . LYS A 1 195 ? -13.671 -3.984 2.414 1.00 89.44 195 LYS A C 1
ATOM 1620 O O . LYS A 1 195 ? -14.662 -3.414 1.979 1.00 89.44 195 LYS A O 1
ATOM 1625 N N . HIS A 1 196 ? -13.434 -4.038 3.725 1.00 91.19 196 HIS A N 1
ATOM 1626 C CA . HIS A 1 196 ? -14.248 -3.343 4.723 1.00 91.19 196 HIS A CA 1
ATOM 1627 C C . HIS A 1 196 ? -13.592 -2.072 5.254 1.00 91.19 196 HIS A C 1
ATOM 1629 O O . HIS A 1 196 ? -14.305 -1.250 5.818 1.00 91.19 196 HIS A O 1
ATOM 1635 N N . LYS A 1 197 ? -12.279 -1.890 5.072 1.00 93.00 197 LYS A N 1
ATOM 1636 C CA . LYS A 1 197 ? -11.557 -0.699 5.542 1.00 93.00 197 LYS A CA 1
ATOM 1637 C C . LYS A 1 197 ? -12.071 0.625 4.957 1.00 93.00 197 LYS A C 1
ATOM 1639 O O . LYS A 1 197 ? -12.087 1.580 5.727 1.00 93.00 197 LYS A O 1
ATOM 1644 N N . PRO A 1 198 ? -12.568 0.704 3.703 1.00 90.75 198 PRO A N 1
ATOM 1645 C CA . PRO A 1 198 ? -13.135 1.947 3.164 1.00 90.75 198 PRO A CA 1
ATOM 1646 C C . PRO A 1 198 ? -14.268 2.525 4.005 1.00 90.75 198 PRO A C 1
ATOM 1648 O O . PRO A 1 198 ? -14.435 3.733 4.057 1.00 90.75 198 PRO A O 1
ATOM 1651 N N . LYS A 1 199 ? -15.014 1.670 4.719 1.00 90.25 199 LYS A N 1
ATOM 1652 C CA . LYS A 1 199 ? -16.104 2.103 5.603 1.00 90.25 199 LYS A CA 1
ATOM 1653 C C . LYS A 1 199 ? -15.617 2.804 6.871 1.00 90.25 199 LYS A C 1
ATOM 1655 O O . LYS A 1 199 ? -16.417 3.412 7.560 1.00 90.25 199 LYS A O 1
ATOM 1660 N N . PHE A 1 200 ? -14.338 2.656 7.217 1.00 91.62 200 PHE A N 1
ATOM 1661 C CA . PHE A 1 200 ? -13.778 3.168 8.467 1.00 91.62 200 PHE A CA 1
ATOM 1662 C C . PHE A 1 200 ? -12.761 4.293 8.265 1.00 91.62 200 PHE A C 1
ATOM 1664 O O . PHE A 1 200 ? -12.456 5.009 9.214 1.00 91.62 200 PHE A O 1
ATOM 1671 N N . ILE A 1 201 ? -12.175 4.406 7.071 1.00 92.56 201 ILE A N 1
ATOM 1672 C CA . ILE A 1 201 ? -11.081 5.339 6.803 1.00 92.56 201 ILE A CA 1
ATOM 1673 C C . ILE A 1 201 ? -11.627 6.544 6.052 1.00 92.56 201 ILE A C 1
ATOM 1675 O O . ILE A 1 201 ? -11.964 6.448 4.875 1.00 92.56 201 ILE A O 1
ATOM 1679 N N . ASP A 1 202 ? -11.601 7.693 6.715 1.00 91.81 202 ASP A N 1
ATOM 1680 C CA . ASP A 1 202 ? -11.667 8.983 6.046 1.00 91.81 202 ASP A CA 1
ATOM 1681 C C . ASP A 1 202 ? -10.240 9.501 5.805 1.00 91.81 202 ASP A C 1
ATOM 1683 O O . ASP A 1 202 ? -9.478 9.768 6.737 1.00 91.81 202 ASP A O 1
ATOM 1687 N N . TYR A 1 203 ? -9.872 9.631 4.530 1.00 89.81 203 TYR A N 1
ATOM 1688 C CA . TYR A 1 203 ? -8.549 10.082 4.096 1.00 89.81 203 TYR A CA 1
ATOM 1689 C C . TYR A 1 203 ? -8.303 11.588 4.266 1.00 89.81 203 TYR A C 1
ATOM 1691 O O . TYR A 1 203 ? -7.164 12.025 4.070 1.00 89.81 203 TYR A O 1
ATOM 1699 N N . ASN A 1 204 ? -9.342 12.358 4.593 1.00 88.69 204 ASN A N 1
ATOM 1700 C CA . ASN A 1 204 ? -9.291 13.805 4.797 1.00 88.69 204 ASN A CA 1
ATOM 1701 C C . ASN A 1 204 ? -9.552 14.199 6.261 1.00 88.69 204 ASN A C 1
ATOM 1703 O O . ASN A 1 204 ? -9.395 15.367 6.619 1.00 88.69 204 ASN A O 1
ATOM 1707 N N . SER A 1 205 ? -9.915 13.238 7.114 1.00 87.75 205 SER A N 1
ATOM 1708 C CA . SER A 1 205 ? -10.213 13.496 8.519 1.00 87.75 205 SER A CA 1
ATOM 1709 C C . SER A 1 205 ? -9.007 14.044 9.286 1.00 87.75 205 SER A C 1
ATOM 1711 O O . SER A 1 205 ? -7.892 13.515 9.228 1.00 87.75 205 SER A O 1
ATOM 1713 N N . LYS A 1 206 ? -9.279 15.076 10.091 1.00 90.19 206 LYS A N 1
ATOM 1714 C CA . LYS A 1 206 ? -8.373 15.622 11.114 1.00 90.19 206 LYS A CA 1
ATOM 1715 C C . LYS A 1 206 ? -8.637 15.041 12.509 1.00 90.19 206 LYS A C 1
ATOM 1717 O O . LYS A 1 206 ? -8.011 15.454 13.480 1.00 90.19 206 LYS A O 1
ATOM 1722 N N . GLN A 1 207 ? -9.575 14.104 12.627 1.00 92.06 207 GLN A N 1
ATOM 1723 C CA . GLN A 1 207 ? -9.986 13.502 13.890 1.00 92.06 207 GLN A CA 1
ATOM 1724 C C . GLN A 1 207 ? -9.549 12.028 13.991 1.00 92.06 207 GLN A C 1
ATOM 1726 O O . GLN A 1 207 ? -9.493 11.324 12.980 1.00 92.06 207 GLN A O 1
ATOM 1731 N N . PRO A 1 208 ? -9.263 11.519 15.206 1.00 91.94 208 PRO A N 1
ATOM 1732 C CA . PRO A 1 208 ? -8.945 10.109 15.427 1.00 91.94 208 PRO A CA 1
ATOM 1733 C C . PRO A 1 208 ? -10.054 9.157 14.963 1.00 91.94 208 PRO A C 1
ATOM 1735 O O . PRO A 1 208 ? -11.236 9.490 15.053 1.00 91.94 208 PRO A O 1
ATOM 1738 N N . LEU A 1 209 ? -9.674 7.928 14.590 1.00 92.75 209 LEU A N 1
ATOM 1739 C CA . LEU A 1 209 ? -10.568 6.881 14.073 1.00 92.75 209 LEU A CA 1
ATOM 1740 C C . LEU A 1 209 ? -11.880 6.743 14.860 1.00 92.75 209 LEU A C 1
ATOM 1742 O O . LEU A 1 209 ? -12.961 6.817 14.297 1.00 92.75 209 LEU A O 1
ATOM 1746 N N . PHE A 1 210 ? -11.819 6.591 16.182 1.00 91.19 210 PHE A N 1
ATOM 1747 C CA . PHE A 1 210 ? -13.031 6.398 16.983 1.00 91.19 210 PHE A CA 1
ATOM 1748 C C . PHE A 1 210 ? -13.926 7.641 17.089 1.00 91.19 210 PHE A C 1
ATOM 1750 O O . PHE A 1 210 ? -15.051 7.502 17.540 1.00 91.19 210 PHE A O 1
ATOM 1757 N N . LYS A 1 211 ? -13.479 8.842 16.703 1.00 89.44 211 LYS A N 1
ATOM 1758 C CA . LYS A 1 211 ? -14.348 10.032 16.695 1.00 89.44 211 LYS A CA 1
ATOM 1759 C C . LYS A 1 211 ? -15.148 10.166 15.399 1.00 89.44 211 LYS A C 1
ATOM 1761 O O . LYS A 1 211 ? -16.277 10.633 15.454 1.00 89.44 211 LYS A O 1
ATOM 1766 N N . ILE A 1 212 ? -14.593 9.714 14.272 1.00 90.88 212 ILE A N 1
ATOM 1767 C CA . ILE A 1 212 ? -15.247 9.830 12.956 1.00 90.88 212 ILE A CA 1
ATOM 1768 C C . ILE A 1 212 ? -16.292 8.750 12.679 1.00 90.88 212 ILE A C 1
ATOM 1770 O O . ILE A 1 212 ? -17.195 8.953 11.878 1.00 90.88 212 ILE A O 1
ATOM 1774 N N . LEU A 1 213 ? -16.167 7.590 13.319 1.00 91.62 213 LEU A N 1
ATOM 1775 C CA . LEU A 1 213 ? -17.061 6.462 13.076 1.00 91.62 213 LEU A CA 1
ATOM 1776 C C . LEU A 1 213 ? -18.430 6.697 13.701 1.00 91.62 213 LEU A C 1
ATOM 1778 O O . LEU A 1 213 ? -18.524 7.189 14.830 1.00 91.62 213 LEU A O 1
ATOM 1782 N N . ASN A 1 214 ? -19.487 6.233 13.034 1.00 91.19 214 ASN A N 1
ATOM 1783 C CA . ASN A 1 214 ? -20.806 6.194 13.658 1.00 91.19 214 ASN A CA 1
ATOM 1784 C C . ASN A 1 214 ? -20.844 5.151 14.791 1.00 91.19 214 ASN A C 1
ATOM 1786 O O . ASN A 1 214 ? -19.984 4.274 14.916 1.00 91.19 214 ASN A O 1
ATOM 1790 N N . LYS A 1 215 ? -21.873 5.221 15.640 1.00 89.06 215 LYS A N 1
ATOM 1791 C CA . LYS A 1 215 ? -21.993 4.345 16.817 1.00 89.06 215 LYS A CA 1
ATOM 1792 C C . LYS A 1 215 ? -21.913 2.852 16.463 1.00 89.06 215 LYS A C 1
ATOM 1794 O O . LYS A 1 215 ? -21.231 2.092 17.148 1.00 89.06 215 LYS A O 1
ATOM 1799 N N . LYS A 1 216 ? -22.579 2.425 15.386 1.00 89.38 216 LYS A N 1
ATOM 1800 C CA . LYS A 1 216 ? -22.618 1.018 14.950 1.00 89.38 216 LYS A CA 1
ATOM 1801 C C . LYS A 1 216 ? -21.229 0.523 14.538 1.00 89.38 216 LYS A C 1
ATOM 1803 O O . LYS A 1 216 ? -20.815 -0.570 14.925 1.00 89.38 216 LYS A O 1
ATOM 1808 N N . GLU A 1 217 ? -20.493 1.335 13.788 1.00 91.62 217 GLU A N 1
ATOM 1809 C CA . GLU A 1 217 ? -19.119 1.053 13.370 1.00 91.62 217 GLU A CA 1
ATOM 1810 C C . GLU A 1 217 ? -18.155 1.010 14.550 1.00 91.62 217 GLU A C 1
ATOM 1812 O O . GLU A 1 217 ? -17.346 0.082 14.628 1.00 91.62 217 GLU A O 1
ATOM 1817 N N . ARG A 1 218 ? -18.269 1.952 15.496 1.00 93.12 218 ARG A N 1
ATOM 1818 C CA . ARG A 1 218 ? -17.441 1.962 16.710 1.00 93.12 218 ARG A CA 1
ATOM 1819 C C . ARG A 1 218 ? -17.634 0.708 17.538 1.00 93.12 218 ARG A C 1
ATOM 1821 O O . ARG A 1 218 ? -16.646 0.070 17.881 1.00 93.12 218 ARG A O 1
ATOM 1828 N N . LEU A 1 219 ? -18.878 0.311 17.809 1.00 89.88 219 LEU A N 1
ATOM 1829 C CA . LEU A 1 219 ? -19.171 -0.907 18.574 1.00 89.88 219 LEU A CA 1
ATOM 1830 C C . LEU A 1 219 ? -18.599 -2.157 17.893 1.00 89.88 219 LEU A C 1
ATOM 1832 O O . LEU A 1 219 ? -17.969 -2.989 18.550 1.00 89.88 219 LEU A O 1
ATOM 1836 N N . LYS A 1 220 ? -18.740 -2.259 16.566 1.00 90.25 220 LYS A N 1
ATOM 1837 C CA . LYS A 1 220 ? -18.150 -3.351 15.782 1.00 90.25 220 LYS A CA 1
ATOM 1838 C C . LYS A 1 220 ? -16.624 -3.365 15.874 1.00 90.25 220 LYS A C 1
ATOM 1840 O O . LYS A 1 220 ? -16.027 -4.433 16.027 1.00 90.25 220 LYS A O 1
ATOM 1845 N N . LEU A 1 221 ? -15.994 -2.196 15.768 1.00 93.81 221 LEU A N 1
ATOM 1846 C CA . LEU A 1 221 ? -14.545 -2.069 15.861 1.00 93.81 221 LEU A CA 1
ATOM 1847 C C . LEU A 1 221 ? -14.053 -2.400 17.274 1.00 93.81 221 LEU A C 1
ATOM 1849 O O . LEU A 1 221 ? -13.137 -3.204 17.404 1.00 93.81 221 LEU A O 1
ATOM 1853 N N . TYR A 1 222 ? -14.702 -1.883 18.320 1.00 92.94 222 TYR A N 1
ATOM 1854 C CA . TYR A 1 222 ? -14.394 -2.212 19.712 1.00 92.94 222 TYR A CA 1
ATOM 1855 C C . TYR A 1 222 ? -14.415 -3.717 19.962 1.00 92.94 222 TYR A C 1
ATOM 1857 O O . TYR A 1 222 ? -13.436 -4.244 20.481 1.00 92.94 222 TYR A O 1
ATOM 1865 N N . SER A 1 223 ? -15.480 -4.415 19.555 1.00 89.56 223 SER A N 1
ATOM 1866 C CA . SER A 1 223 ? -15.593 -5.869 19.727 1.00 89.56 223 SER A CA 1
ATOM 1867 C C . SER A 1 223 ? -14.413 -6.614 19.090 1.00 89.56 223 SER A C 1
ATOM 1869 O O . SER A 1 223 ? -13.762 -7.435 19.740 1.00 89.56 223 SER A O 1
ATOM 1871 N N . LYS A 1 224 ? -14.062 -6.274 17.842 1.00 92.56 224 LYS A N 1
ATOM 1872 C CA . LYS A 1 224 ? -12.905 -6.878 17.170 1.00 92.56 224 LYS A CA 1
ATOM 1873 C C . LYS A 1 224 ? -11.584 -6.565 17.862 1.00 92.56 224 LYS A C 1
ATOM 1875 O O . LYS A 1 224 ? -10.765 -7.466 18.036 1.00 92.56 224 LYS A O 1
ATOM 1880 N N . SER A 1 225 ? -11.383 -5.317 18.260 1.00 94.12 225 SER A N 1
ATOM 1881 C CA . SER A 1 225 ? -10.158 -4.883 18.920 1.00 94.12 225 SER A CA 1
ATOM 1882 C C . SER A 1 225 ? -9.982 -5.526 20.295 1.00 94.12 225 SER A C 1
ATOM 1884 O O . SER A 1 225 ? -8.881 -5.959 20.615 1.00 94.12 225 SER A O 1
ATOM 1886 N N . ILE A 1 226 ? -11.053 -5.653 21.088 1.00 89.31 226 ILE A N 1
ATOM 1887 C CA . ILE A 1 226 ? -11.039 -6.353 22.383 1.00 89.31 226 ILE A CA 1
ATOM 1888 C C . ILE A 1 226 ? -10.589 -7.802 22.182 1.00 89.31 226 ILE A C 1
ATOM 1890 O O . ILE A 1 226 ? -9.617 -8.227 22.802 1.00 89.31 226 ILE A O 1
ATOM 1894 N N . ASN A 1 227 ? -11.220 -8.525 21.253 1.00 87.88 227 ASN A N 1
ATOM 1895 C CA . ASN A 1 227 ? -10.863 -9.913 20.951 1.00 87.88 227 ASN A CA 1
ATOM 1896 C C . ASN A 1 227 ? -9.408 -10.053 20.486 1.00 87.88 227 ASN A C 1
ATOM 1898 O O . ASN A 1 227 ? -8.724 -10.993 20.881 1.00 87.88 227 ASN A O 1
ATOM 1902 N N . TYR A 1 228 ? -8.919 -9.117 19.668 1.00 93.50 228 TYR A N 1
ATOM 1903 C CA . TYR A 1 228 ? -7.520 -9.089 19.247 1.00 93.50 228 TYR A CA 1
ATOM 1904 C C . TYR A 1 228 ? -6.562 -8.931 20.440 1.00 93.50 228 TYR A C 1
ATOM 1906 O O . TYR A 1 228 ? -5.639 -9.729 20.589 1.00 93.50 228 TYR A O 1
ATOM 1914 N N . TYR A 1 229 ? -6.784 -7.939 21.307 1.00 90.69 229 TYR A N 1
ATOM 1915 C CA . TYR A 1 229 ? -5.885 -7.678 22.435 1.00 90.69 229 TYR A CA 1
ATOM 1916 C C . TYR A 1 229 ? -5.958 -8.753 23.522 1.00 90.69 229 TYR A C 1
ATOM 1918 O O . TYR A 1 229 ? -4.927 -9.058 24.113 1.00 90.69 229 TYR A O 1
ATOM 1926 N N . LEU A 1 230 ? -7.123 -9.374 23.746 1.00 83.88 230 LEU A N 1
ATOM 1927 C CA . LEU A 1 230 ? -7.239 -10.551 24.618 1.00 83.88 230 LEU A CA 1
ATOM 1928 C C . LEU A 1 230 ? -6.385 -11.712 24.098 1.00 83.88 230 LEU A C 1
ATOM 1930 O O . LEU A 1 230 ? -5.578 -12.249 24.847 1.00 83.88 230 LEU A O 1
ATOM 1934 N N . LYS A 1 231 ? -6.476 -12.030 22.797 1.00 90.69 231 LYS A N 1
ATOM 1935 C CA . LYS A 1 231 ? -5.646 -13.069 22.155 1.00 90.69 231 LYS A CA 1
ATOM 1936 C C . LYS A 1 231 ? -4.145 -12.772 22.187 1.00 90.69 231 LYS A C 1
ATOM 1938 O O . LYS A 1 231 ? -3.341 -13.671 21.981 1.00 90.69 231 LYS A O 1
ATOM 1943 N N . LYS A 1 232 ? -3.763 -11.510 22.381 1.00 91.00 232 LYS A N 1
ATOM 1944 C CA . LYS A 1 232 ? -2.369 -11.064 22.500 1.00 91.00 232 LYS A CA 1
ATOM 1945 C C . LYS A 1 232 ? -1.937 -10.827 23.951 1.00 91.00 232 LYS A C 1
ATOM 1947 O O . LYS A 1 232 ? -0.892 -10.222 24.154 1.00 91.00 232 LYS A O 1
ATOM 1952 N N . HIS A 1 233 ? -2.737 -11.242 24.939 1.00 91.25 233 HIS A N 1
ATOM 1953 C CA . HIS A 1 233 ? -2.492 -11.020 26.373 1.00 91.25 233 HIS A CA 1
ATOM 1954 C C . HIS A 1 233 ? -2.264 -9.541 26.758 1.00 91.25 233 HIS A C 1
ATOM 1956 O O . HIS A 1 233 ? -1.727 -9.217 27.813 1.00 91.25 233 HIS A O 1
ATOM 1962 N N . ALA A 1 234 ? -2.730 -8.603 25.929 1.00 91.50 234 ALA A N 1
ATOM 1963 C CA . ALA A 1 234 ? -2.638 -7.164 26.158 1.00 91.50 234 ALA A CA 1
ATOM 1964 C C . ALA A 1 234 ? -3.833 -6.682 27.004 1.00 91.50 234 ALA A C 1
ATOM 1966 O O . ALA A 1 234 ? -4.687 -5.901 26.559 1.00 91.50 234 ALA A O 1
ATOM 1967 N N . PHE A 1 235 ? -3.925 -7.188 28.238 1.00 87.94 235 PHE A N 1
ATOM 1968 C CA . PHE A 1 235 ? -5.095 -7.016 29.105 1.00 87.94 235 PHE A CA 1
ATOM 1969 C C . PHE A 1 235 ? -5.404 -5.549 29.432 1.00 87.94 235 PHE A C 1
ATOM 1971 O O . PHE A 1 235 ? -6.574 -5.163 29.470 1.00 87.94 235 PHE A O 1
ATOM 1978 N N . LYS A 1 236 ? -4.384 -4.693 29.591 1.00 93.62 236 LYS A N 1
ATOM 1979 C CA . LYS A 1 236 ? -4.563 -3.253 29.864 1.00 93.62 236 LYS A CA 1
ATOM 1980 C C . LYS A 1 236 ? -5.321 -2.554 28.729 1.00 93.62 236 LYS A C 1
ATOM 1982 O O . LYS A 1 236 ? -6.276 -1.813 28.974 1.00 93.62 236 LYS A O 1
ATOM 1987 N N . GLN A 1 237 ? -4.929 -2.818 27.484 1.00 90.19 237 GLN A N 1
ATOM 1988 C CA . GLN A 1 237 ? -5.550 -2.271 26.278 1.00 90.19 237 GLN A CA 1
ATOM 1989 C C . GLN A 1 237 ? -6.967 -2.826 26.103 1.00 90.19 237 GLN A C 1
ATOM 1991 O O . GLN A 1 237 ? -7.899 -2.055 25.861 1.00 90.19 237 GLN A O 1
ATOM 1996 N N . SER A 1 238 ? -7.144 -4.135 26.303 1.00 81.81 238 SER A N 1
ATOM 1997 C CA . SER A 1 238 ? -8.459 -4.782 26.264 1.00 81.81 238 SER A CA 1
ATOM 1998 C C . SER A 1 238 ? -9.430 -4.174 27.288 1.00 81.81 238 SER A C 1
ATOM 2000 O O . SER A 1 238 ? -10.515 -3.723 26.918 1.00 81.81 238 SER A O 1
ATOM 2002 N N . LYS A 1 239 ? -9.018 -4.033 28.557 1.00 86.50 239 LYS A N 1
ATOM 2003 C CA . LYS A 1 239 ? -9.835 -3.439 29.631 1.00 86.50 239 LYS A CA 1
ATOM 2004 C C . LYS A 1 239 ? -10.237 -1.996 29.313 1.00 86.50 239 LYS A C 1
ATOM 2006 O O . LYS A 1 239 ? -11.391 -1.623 29.533 1.00 86.50 239 LYS A O 1
ATOM 2011 N N . LYS A 1 240 ? -9.324 -1.187 28.755 1.00 92.56 240 LYS A N 1
ATOM 2012 C CA . LYS A 1 240 ? -9.619 0.192 28.320 1.00 92.56 240 LYS A CA 1
ATOM 2013 C C . LYS A 1 240 ? -10.695 0.224 27.228 1.00 92.56 240 LYS A C 1
ATOM 2015 O O . LYS A 1 240 ? -11.647 0.995 27.337 1.00 92.56 240 LYS A O 1
ATOM 2020 N N . LEU A 1 241 ? -10.574 -0.629 26.210 1.00 90.12 241 LEU A N 1
ATOM 2021 C CA . LEU A 1 241 ? -11.556 -0.717 25.124 1.00 90.12 241 LEU A CA 1
ATOM 2022 C C . LEU A 1 241 ? -12.899 -1.266 25.607 1.00 90.12 241 LEU A C 1
ATOM 2024 O O . LEU A 1 241 ? -13.939 -0.760 25.202 1.00 90.12 241 LEU A O 1
ATOM 2028 N N . MET A 1 242 ? -12.893 -2.238 26.520 1.00 88.25 242 MET A N 1
ATOM 2029 C CA . MET A 1 242 ? -14.112 -2.796 27.101 1.00 88.25 242 MET A CA 1
ATOM 2030 C C . MET A 1 242 ? -14.881 -1.762 27.931 1.00 88.25 242 MET A C 1
ATOM 2032 O O . MET A 1 242 ? -16.105 -1.702 27.841 1.00 88.25 242 MET A O 1
ATOM 2036 N N . LYS A 1 243 ? -14.190 -0.894 28.684 1.00 89.50 243 LYS A N 1
ATOM 2037 C CA . LYS A 1 243 ? -14.829 0.242 29.371 1.00 89.50 243 LYS A CA 1
ATOM 2038 C C . LYS A 1 243 ? -15.487 1.210 28.378 1.00 89.50 243 LYS A C 1
ATOM 2040 O O . LYS A 1 243 ? -16.636 1.595 28.587 1.00 89.50 243 LYS A O 1
ATOM 2045 N N . ALA A 1 244 ? -14.797 1.564 27.290 1.00 89.38 244 ALA A N 1
ATOM 2046 C CA . ALA A 1 244 ? -15.349 2.436 26.247 1.00 89.38 244 ALA A CA 1
ATOM 2047 C C . ALA A 1 244 ? -16.569 1.803 25.553 1.00 89.38 244 ALA A C 1
ATOM 2049 O O . ALA A 1 244 ? -17.617 2.436 25.440 1.00 89.38 244 ALA A O 1
ATOM 2050 N N . TYR A 1 245 ? -16.467 0.520 25.192 1.00 89.06 245 TYR A N 1
ATOM 2051 C CA . TYR A 1 245 ? -17.564 -0.264 24.630 1.00 89.06 245 TYR A CA 1
ATOM 2052 C C . TYR A 1 245 ? -18.782 -0.284 25.556 1.00 89.06 245 TYR A C 1
ATOM 2054 O O . TYR A 1 245 ? -19.889 0.015 25.117 1.00 89.06 245 TYR A O 1
ATOM 2062 N N . LYS A 1 246 ? -18.586 -0.582 26.849 1.00 84.75 246 LYS A N 1
ATOM 2063 C CA . LYS A 1 246 ? -19.662 -0.584 27.850 1.00 84.75 246 LYS A CA 1
ATOM 2064 C C . LYS A 1 246 ? -20.324 0.786 27.957 1.00 84.75 246 LYS A C 1
ATOM 2066 O O . LYS A 1 246 ? -21.544 0.843 27.926 1.00 84.75 246 LYS A O 1
ATOM 2071 N N . LYS A 1 247 ? -19.563 1.884 28.012 1.00 86.50 247 LYS A N 1
ATOM 2072 C CA . LYS A 1 247 ? -20.128 3.244 28.069 1.00 86.50 247 LYS A CA 1
ATOM 2073 C C . LYS A 1 247 ? -21.040 3.538 26.869 1.00 86.50 247 LYS A C 1
ATOM 2075 O O . LYS A 1 247 ? -22.126 4.080 27.041 1.00 86.50 247 LYS A O 1
ATOM 2080 N N . GLU A 1 248 ? -20.638 3.140 25.662 1.00 82.00 248 GLU A N 1
ATOM 2081 C CA . GLU A 1 248 ? -21.443 3.360 24.451 1.00 82.00 248 GLU A CA 1
ATOM 2082 C C . GLU A 1 248 ? -22.620 2.380 24.294 1.00 82.00 248 GLU A C 1
ATOM 2084 O O . GLU A 1 248 ? -23.671 2.758 23.761 1.00 82.00 248 GLU A O 1
ATOM 2089 N N . ASN A 1 249 ? -22.463 1.140 24.764 1.00 75.56 249 ASN A N 1
ATOM 2090 C CA . ASN A 1 249 ? -23.477 0.088 24.683 1.00 75.56 249 ASN A CA 1
ATOM 2091 C C . ASN A 1 249 ? -24.518 0.167 25.817 1.00 75.56 249 ASN A C 1
ATOM 2093 O O . ASN A 1 249 ? -25.684 -0.138 25.601 1.00 75.56 249 ASN A O 1
ATOM 2097 N N . LEU A 1 250 ? -24.155 0.645 27.011 1.00 61.69 250 LEU A N 1
ATOM 2098 C CA . LEU A 1 250 ? -25.104 0.902 28.105 1.00 61.69 250 LEU A CA 1
ATOM 2099 C C . LEU A 1 250 ? -26.125 1.980 27.725 1.00 61.69 250 LEU A C 1
ATOM 2101 O O . LEU A 1 250 ? -27.271 1.893 28.143 1.00 61.69 250 LEU A O 1
ATOM 2105 N N . ASN A 1 251 ? -25.768 2.919 26.843 1.00 54.16 251 ASN A N 1
ATOM 2106 C CA . ASN A 1 251 ? -26.731 3.843 26.233 1.00 54.16 251 ASN A CA 1
ATOM 2107 C C . ASN A 1 251 ? -27.744 3.149 25.293 1.00 54.16 251 ASN 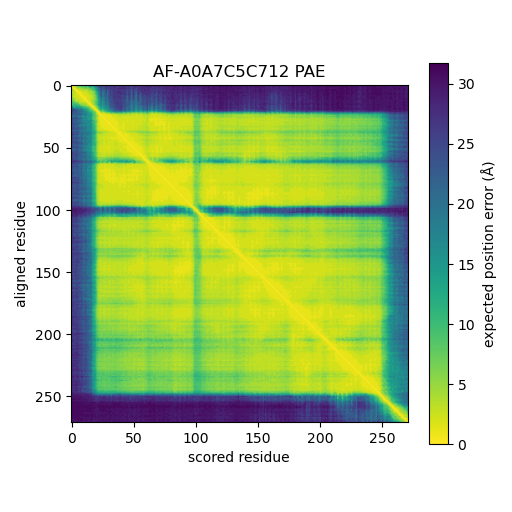A C 1
ATOM 2109 O O . ASN A 1 251 ? -28.716 3.779 24.891 1.00 54.16 251 ASN A O 1
ATOM 2113 N N . ILE A 1 252 ? -27.510 1.894 24.887 1.00 48.53 252 ILE A N 1
ATOM 2114 C CA . ILE A 1 252 ? -28.471 1.046 24.154 1.00 48.53 252 ILE A CA 1
ATOM 2115 C C . ILE A 1 252 ? -29.289 0.221 25.149 1.00 48.53 252 ILE A C 1
ATOM 2117 O O . ILE A 1 252 ? -30.509 0.216 25.064 1.00 48.53 252 ILE A O 1
ATOM 2121 N N . LEU A 1 253 ? -28.639 -0.404 26.136 1.00 42.34 253 LEU A N 1
ATOM 2122 C CA . LEU A 1 253 ? -29.320 -1.218 27.151 1.00 42.34 253 LEU A CA 1
ATOM 2123 C C . LEU A 1 253 ? -30.236 -0.390 28.070 1.00 42.34 253 LEU A C 1
ATOM 2125 O O . LEU A 1 253 ? -31.321 -0.851 28.396 1.00 42.34 253 LEU A O 1
ATOM 2129 N N . ARG A 1 254 ? -29.874 0.858 28.411 1.00 44.31 254 ARG A N 1
ATOM 2130 C CA . ARG A 1 254 ? -30.769 1.802 29.114 1.00 44.31 254 ARG A CA 1
ATOM 2131 C C . ARG A 1 254 ? -31.927 2.308 28.246 1.00 44.31 254 ARG A C 1
ATOM 2133 O O . ARG A 1 254 ? -32.956 2.660 28.797 1.00 44.31 254 ARG A O 1
ATOM 2140 N N . LYS A 1 255 ? -31.788 2.322 26.913 1.00 45.03 255 LYS A N 1
ATOM 2141 C CA . LYS A 1 255 ? -32.888 2.634 25.977 1.00 45.03 255 LYS A CA 1
ATOM 2142 C C . LYS A 1 255 ? -33.743 1.408 25.615 1.00 45.03 255 LYS A C 1
ATOM 2144 O O . LYS A 1 255 ? -34.739 1.566 24.925 1.00 45.03 255 LYS A O 1
ATOM 2149 N N . GLY A 1 256 ? -33.357 0.207 26.051 1.00 39.94 256 GLY A N 1
ATOM 2150 C CA . GLY A 1 256 ? -33.960 -1.060 25.625 1.00 39.94 256 GLY A CA 1
ATOM 2151 C C . GLY A 1 256 ? -34.117 -2.098 26.737 1.00 39.94 256 GLY A C 1
ATOM 2152 O O . GLY A 1 256 ? -34.021 -3.283 26.446 1.00 39.94 256 GLY A O 1
ATOM 2153 N N . GLY A 1 257 ? -34.286 -1.659 27.990 1.00 33.97 257 GLY A N 1
ATOM 2154 C CA . GLY A 1 257 ? -34.934 -2.348 29.122 1.00 33.97 257 GLY A CA 1
ATOM 2155 C C . GLY A 1 257 ? -34.551 -3.774 29.572 1.00 33.97 257 GLY A C 1
ATOM 2156 O O . GLY A 1 257 ? -34.841 -4.096 30.715 1.00 33.97 257 GLY A O 1
ATOM 2157 N N . LEU A 1 258 ? -33.941 -4.659 28.772 1.00 38.44 258 LEU A N 1
ATOM 2158 C CA . LEU A 1 258 ? -34.218 -6.101 28.938 1.00 38.44 258 LEU A CA 1
ATOM 2159 C C . LEU A 1 258 ? -33.051 -7.100 28.800 1.00 38.44 258 LEU A C 1
ATOM 2161 O O . LEU A 1 258 ? -33.295 -8.301 28.839 1.00 38.44 258 LEU A O 1
ATOM 2165 N N . VAL A 1 259 ? -31.776 -6.693 28.708 1.00 44.28 259 VAL A N 1
ATOM 2166 C CA . VAL A 1 259 ? -30.661 -7.668 28.522 1.00 44.28 259 VAL A CA 1
ATOM 2167 C C . VAL A 1 259 ? -29.592 -7.599 29.620 1.00 44.28 259 VAL A C 1
ATOM 2169 O O . VAL A 1 259 ? -28.392 -7.628 29.356 1.00 44.28 259 VAL A O 1
ATOM 2172 N N . LEU A 1 260 ? -30.019 -7.512 30.883 1.00 42.22 260 LEU A N 1
ATOM 2173 C CA . LEU A 1 260 ? -29.117 -7.492 32.047 1.00 42.22 260 LEU A CA 1
ATOM 2174 C C . LEU A 1 260 ? -28.791 -8.878 32.635 1.00 42.22 260 LEU A C 1
ATOM 2176 O O . LEU A 1 260 ? -27.797 -9.002 33.340 1.00 42.22 260 LEU A O 1
ATOM 2180 N N . LYS A 1 261 ? -29.532 -9.945 32.300 1.00 41.25 261 LYS A N 1
ATOM 2181 C CA . LYS A 1 261 ? -29.330 -11.267 32.934 1.00 41.25 261 LYS A CA 1
ATOM 2182 C C . LYS A 1 261 ? -28.215 -12.145 32.338 1.00 41.25 261 LYS A C 1
ATOM 2184 O O . LYS A 1 261 ? -27.740 -13.035 33.028 1.00 41.25 261 LYS A O 1
ATOM 2189 N N . LYS A 1 262 ? -27.758 -11.921 31.096 1.00 40.22 262 LYS A N 1
ATOM 2190 C CA . LYS A 1 262 ? -26.773 -12.817 30.434 1.00 40.22 262 LYS A CA 1
ATOM 2191 C C . LYS A 1 262 ? -25.310 -12.355 30.477 1.00 40.22 262 LYS A C 1
ATOM 2193 O O . LYS A 1 262 ? -24.423 -13.156 30.215 1.00 40.22 262 LYS A O 1
ATOM 2198 N N . LEU A 1 263 ? -25.028 -11.093 30.813 1.00 41.19 263 LEU A N 1
ATOM 2199 C CA . LEU A 1 263 ? -23.649 -10.568 30.862 1.00 41.19 263 LEU A CA 1
ATOM 2200 C C . LEU A 1 263 ? -22.997 -10.668 32.249 1.00 41.19 263 LEU A C 1
ATOM 2202 O O . LEU A 1 263 ? -21.774 -10.591 32.345 1.00 41.19 263 LEU A O 1
ATOM 2206 N N . THR A 1 264 ? -23.785 -10.853 33.308 1.00 45.66 264 THR A N 1
ATOM 2207 C CA . THR A 1 264 ? -23.291 -11.057 34.678 1.00 45.66 264 THR A CA 1
ATOM 2208 C C . THR A 1 264 ? -22.671 -12.443 34.868 1.00 45.66 264 THR A C 1
ATOM 2210 O O . THR A 1 264 ? -21.653 -12.550 35.543 1.00 45.66 264 THR A O 1
ATOM 2213 N N . SER A 1 265 ? -23.184 -13.476 34.189 1.00 39.84 265 SER A N 1
ATOM 2214 C CA . SER A 1 265 ? -22.663 -14.852 34.299 1.00 39.84 265 SER A CA 1
ATOM 2215 C C . SER A 1 265 ? -21.234 -15.011 33.752 1.00 39.84 265 SER A C 1
ATOM 2217 O O . SER A 1 265 ? -20.448 -15.767 34.309 1.00 39.84 265 SER A O 1
ATOM 2219 N N . TRP A 1 266 ? -20.842 -14.247 32.724 1.00 38.91 266 TRP A N 1
ATOM 2220 C CA . TRP A 1 266 ? -19.468 -14.285 32.195 1.00 38.91 266 TRP A CA 1
ATOM 2221 C C . TRP A 1 266 ? -18.447 -13.582 33.106 1.00 38.91 266 TRP A C 1
ATOM 2223 O O . TRP A 1 266 ? -17.243 -13.730 32.921 1.00 38.91 266 TRP A O 1
ATOM 2233 N N . TYR A 1 267 ? -18.917 -12.792 34.076 1.00 39.31 267 TYR A N 1
ATOM 2234 C CA . TYR A 1 267 ? -18.066 -12.001 34.965 1.00 39.31 267 TYR A 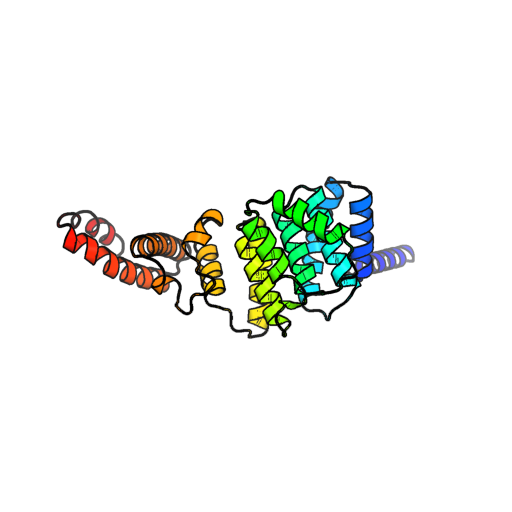CA 1
ATOM 2235 C C . TYR A 1 267 ? -17.642 -12.758 36.231 1.00 39.31 267 TYR A C 1
ATOM 2237 O O . TYR A 1 267 ? -16.683 -12.345 36.870 1.00 39.31 267 TYR A O 1
ATOM 2245 N N . HIS A 1 268 ? -18.320 -13.853 36.589 1.00 41.50 268 HIS A N 1
ATOM 2246 C CA . HIS A 1 268 ? -17.985 -14.658 37.775 1.00 41.50 268 HIS A CA 1
ATOM 2247 C C . HIS A 1 268 ? -16.866 -15.687 37.544 1.00 41.50 268 HIS A C 1
ATOM 2249 O O . HIS A 1 268 ? -16.411 -16.297 38.498 1.00 41.50 268 HIS A O 1
ATOM 2255 N N . HIS A 1 269 ? -16.374 -15.847 36.311 1.00 38.62 269 HIS A N 1
ATOM 2256 C CA . HIS A 1 269 ? -15.284 -16.782 35.994 1.00 38.62 269 HIS A CA 1
ATOM 2257 C C . HIS A 1 269 ? -13.909 -16.115 35.787 1.00 38.62 269 HIS A C 1
ATOM 2259 O O . HIS A 1 269 ? -12.991 -16.761 35.291 1.00 38.62 269 HIS A O 1
ATOM 2265 N N . ILE A 1 270 ? -13.754 -14.822 36.107 1.00 40.69 270 ILE A N 1
ATOM 2266 C CA . ILE A 1 270 ? -12.477 -14.081 35.958 1.00 40.69 270 ILE A CA 1
ATOM 2267 C C . ILE A 1 270 ? -12.155 -13.272 37.235 1.00 40.69 270 ILE A C 1
ATOM 2269 O O . ILE A 1 270 ? -11.635 -12.158 37.168 1.00 40.69 270 ILE A O 1
ATOM 2273 N N . ILE A 1 271 ? -12.507 -13.805 38.403 1.00 37.22 271 ILE A N 1
ATOM 2274 C CA . ILE A 1 271 ? -11.922 -13.415 39.697 1.00 37.22 271 ILE A CA 1
ATOM 2275 C C . ILE A 1 271 ? -11.074 -14.601 40.133 1.00 37.22 271 ILE A C 1
ATOM 2277 O O . ILE A 1 271 ? -9.912 -14.352 40.511 1.00 37.22 271 ILE A O 1
#

Foldseek 3Di:
DVVVVVVVVVVVVVVCVVPPPPPLLRLLVVLVVCLVVLPLVVLVVSLVVLLVVLLVCLPDAADPSNLSSLQSSLSSCVSNVNLLSSLLSLLLSLLQHVDPVPDPVSVVVNVVSVVSAPDDPVLSVVSVVCSHPVNHDPDSLSSLLSSLVNSLVSLDPVCPVVSVSSVVVCVVVVHDRAQLVVLSVLCVQLPPRSVCSVLQGDPPDPDHSLVPHDLVVLLVSLVSVLVSCVVVVVVVSNVVSVVVNCVSCVVVCVVPPDPPPPPVVVVVVPD